Protein AF-A0A388KLX7-F1 (afdb_monomer)

Mean predicted aligned error: 13.33 Å

Nearest PDB structures (foldseek):
  7voc-assembly1_C  TM=4.307E-01  e=3.353E-01  Streptomyces griseochromogenes
  8twd-assembly1_C  TM=2.873E-01  e=3.797E+00  Escherichia coli
  1e4m-assembly1_M  TM=3.699E-01  e=9.789E+00  Sinapis alba

Foldseek 3Di:
DADDADDLVRVVVCLVVLLVAQADEYEPVSVVSCVVVVSPPDRNVNRYDYWYWAFPPCVVQLQWTKTKDALCPVPDDDDDGFLEEEEEFEPAPPPPPVVVLVVVLCVVCVVVVHNSRYMYIYIGGNPLSLQPVDGPPPDPPDDPDDDDDPDDDDDDDDDDDDDDDDDDDDDDDDDDDDDDDPPPPVVVLCCRLHCVHPVNVRLLRVLVNHNAYEQEYAACSLLVQLLNLQSGQAYEYELYQLQQVLDPDHDPDDPVSSVSSNVSSQVSLVPHNHQAEYEYEPAPSSVVRVVSHDPPSYHYHYDPDNDSSVLVVCVVVVNNSVVVSVVVVVRSCVSPVVD

Secondary structure (DSSP, 8-state):
--S----HHHHHHHGGGGGG-S-EEEEHHHHHHHHHTT---SSSTTTEEEEEEESSSGGGGTT-EEEEE-SGGGTS-TTPPPSEEEEEE-SBTTBS-HHHHHHHHHHHHHHTT----EEEEEEE-TT-HHHH---TT----------------PPPP---------------------------THHHHHHHHSTTSHHHHHHHHHHTT-SEEEEEEEHHHHHHHHHTGGG-SEEEEES----TTS-SS--S--HHHHHHHHHHHHHHHHH--SEEEEEE-S-HHHHHHHHTSPTTTEEEEE-S--SS-HHHHHHHTT-HHHHHHHHHHHHHHHHHTT-

Solvent-accessible surface area (backbone atoms only — not comparable to full-atom values): 19827 Å² total; per-residue (Å²): 97,80,66,66,83,59,55,64,74,58,44,68,74,46,56,85,50,33,78,79,39,82,48,42,34,40,37,54,69,38,51,52,54,42,56,75,66,65,72,80,68,93,66,46,66,83,18,52,40,77,34,43,67,51,61,92,71,61,32,74,59,53,32,26,44,37,39,38,48,68,49,48,84,83,81,51,77,94,79,77,75,38,56,31,36,39,38,40,30,49,54,49,89,84,39,72,54,57,69,69,48,51,52,52,25,37,55,52,36,42,76,72,72,39,78,56,53,46,22,36,37,39,47,48,43,87,61,46,17,84,78,61,64,57,47,80,87,72,75,74,91,72,85,93,83,82,80,88,78,93,73,82,84,75,88,78,84,85,87,80,91,85,85,83,90,80,92,83,82,86,86,86,80,88,82,85,87,87,80,92,72,88,73,67,67,71,66,62,56,51,45,56,73,34,78,76,13,70,66,45,48,38,51,51,64,68,46,69,83,38,82,31,28,36,24,33,18,33,33,59,8,7,30,47,27,35,39,52,22,65,73,25,52,28,29,45,23,28,34,38,61,48,51,52,84,78,40,94,78,62,78,100,72,53,70,72,54,38,50,49,53,27,52,50,30,50,49,25,41,59,70,26,86,24,55,34,41,36,40,26,24,63,29,65,68,40,42,56,32,58,67,72,55,50,76,84,55,46,44,77,46,77,39,102,39,80,42,82,59,40,65,57,54,32,45,78,69,65,50,39,49,59,58,54,36,54,54,52,51,52,51,52,51,63,62,57,74,78,115

Organism: Chara braunii (NCBI:txid69332)

Sequence (339 aa):
MEGNPLEPTSLSSVIPQLRFLRAVGIDSNQARGVSSCGLIRSSGEQALRIGHMAGTGEASLNGGYFKVTRHSEAGVTDGDLAQLLVVAFGSAPGVPNWGGLLKRVKNCLESKGFPAAFDTLYVVDPRRSWYSHSKRGTASLLCDDDDDHASAALPSPDGLFFNPSSSCSLVNQESQSKKGGAISTRGATAKQFGPESYYFKELSASVKGYRRVIMLGDSMGASAALMFSQLATAVMAFCPQVDLTSASIRPSRSDAWFQSFRDNLLSAASSSSASITVHCGDWSHDLNQAQMLPKPQVQVVTHPINDHRLAKALNEQGRLVPLVAELIEKEISEAYAFL

Structure (mmCIF, N/CA/C/O backbone):
data_AF-A0A388KLX7-F1
#
_entry.id   AF-A0A388KLX7-F1
#
loop_
_atom_site.group_PDB
_atom_site.id
_atom_site.type_symbol
_atom_site.label_atom_id
_atom_site.label_alt_id
_atom_site.label_comp_id
_atom_site.label_asym_id
_atom_site.label_entity_id
_atom_site.label_seq_id
_atom_site.pdbx_PDB_ins_code
_atom_site.Cartn_x
_atom_site.Cartn_y
_atom_site.Cartn_z
_atom_site.occupancy
_atom_site.B_iso_or_equiv
_atom_site.auth_seq_id
_atom_site.auth_comp_id
_atom_site.auth_asym_id
_atom_site.auth_atom_id
_atom_site.pdbx_PDB_model_num
ATOM 1 N N . MET A 1 1 ? -16.481 10.380 -8.154 1.00 38.78 1 MET A N 1
ATOM 2 C CA . MET A 1 1 ? -15.037 10.691 -8.121 1.00 38.78 1 MET A CA 1
ATOM 3 C C . MET A 1 1 ? -14.627 10.791 -6.673 1.00 38.78 1 MET A C 1
ATOM 5 O O . MET A 1 1 ? -15.194 11.599 -5.946 1.00 38.78 1 MET A O 1
ATOM 9 N N . GLU A 1 2 ? -13.728 9.920 -6.237 1.00 41.72 2 GLU A N 1
ATOM 10 C CA . GLU A 1 2 ? -13.213 9.957 -4.877 1.00 41.72 2 GLU A CA 1
ATOM 11 C C . GLU A 1 2 ? -11.813 10.566 -4.912 1.00 41.72 2 GLU A C 1
ATOM 13 O O . GLU A 1 2 ? -10.941 10.076 -5.623 1.00 41.72 2 GLU A O 1
ATOM 18 N N . GLY A 1 3 ? -11.628 11.663 -4.182 1.00 47.50 3 GLY A N 1
ATOM 19 C CA . GLY A 1 3 ? -10.311 12.132 -3.775 1.00 47.50 3 GLY A CA 1
ATOM 20 C C . GLY A 1 3 ? -9.737 13.329 -4.526 1.00 47.50 3 GLY A C 1
ATOM 21 O O . GLY A 1 3 ? -8.923 14.013 -3.932 1.00 47.50 3 GLY A O 1
ATOM 22 N N . ASN A 1 4 ? -10.114 13.645 -5.764 1.00 50.78 4 ASN A N 1
ATOM 23 C CA . ASN A 1 4 ? -9.392 14.705 -6.477 1.00 50.78 4 ASN A CA 1
ATOM 24 C C . ASN A 1 4 ? -9.548 16.059 -5.753 1.00 50.78 4 ASN A C 1
ATOM 26 O O . ASN A 1 4 ? -10.691 16.513 -5.642 1.00 50.78 4 ASN A O 1
ATOM 30 N N . PRO A 1 5 ? -8.466 16.697 -5.256 1.00 50.31 5 PRO A N 1
ATOM 31 C CA . PRO A 1 5 ? -8.595 17.990 -4.628 1.00 50.31 5 PRO A CA 1
ATOM 32 C C . PRO A 1 5 ? -8.940 18.994 -5.727 1.00 50.31 5 PRO A C 1
ATOM 34 O O . PRO A 1 5 ? -8.088 19.433 -6.499 1.00 50.31 5 PRO A O 1
ATOM 37 N N . LEU A 1 6 ? -10.226 19.299 -5.851 1.00 54.88 6 LEU A N 1
ATOM 38 C CA . LEU A 1 6 ? -10.705 20.362 -6.709 1.00 54.88 6 LEU A CA 1
ATOM 39 C C . LEU A 1 6 ? -10.296 21.690 -6.070 1.00 54.88 6 LEU A C 1
ATOM 41 O O . LEU A 1 6 ? -10.530 21.921 -4.883 1.00 54.88 6 LEU A O 1
ATOM 45 N N . GLU A 1 7 ? -9.696 22.592 -6.843 1.00 57.41 7 GLU A N 1
ATOM 46 C CA . GLU A 1 7 ? -9.528 23.968 -6.369 1.00 57.41 7 GLU A CA 1
ATOM 47 C C . GLU A 1 7 ? -10.902 24.482 -5.888 1.00 57.41 7 GLU A C 1
ATOM 49 O O . GLU A 1 7 ? -11.911 24.188 -6.543 1.00 57.41 7 GLU A O 1
ATOM 54 N N . PRO A 1 8 ? -10.999 25.226 -4.770 1.00 52.19 8 PRO A N 1
ATOM 55 C CA . PRO A 1 8 ? -12.284 25.702 -4.246 1.00 52.19 8 PRO A CA 1
ATOM 56 C C . PRO A 1 8 ? -13.148 26.407 -5.304 1.00 52.19 8 PRO A C 1
ATOM 58 O O . PRO A 1 8 ? -14.371 26.288 -5.311 1.00 52.19 8 PRO A O 1
ATOM 61 N N . THR A 1 9 ? -12.506 27.074 -6.265 1.00 54.94 9 THR A N 1
ATOM 62 C CA . THR A 1 9 ? -13.146 27.708 -7.423 1.00 54.94 9 THR A CA 1
ATOM 63 C C . THR A 1 9 ? -13.720 26.703 -8.427 1.00 54.94 9 THR A C 1
ATOM 65 O O . THR A 1 9 ? -14.786 26.949 -8.985 1.00 54.94 9 THR A O 1
ATOM 68 N N . SER A 1 10 ? -13.087 25.542 -8.616 1.00 59.84 10 SER A N 1
ATOM 69 C CA . SER A 1 10 ? -13.561 24.466 -9.502 1.00 59.84 10 SER A CA 1
ATOM 70 C C . SER A 1 10 ? -14.830 23.793 -8.971 1.00 59.84 10 SER A C 1
ATOM 72 O O . SER A 1 10 ? -15.678 23.369 -9.757 1.00 59.84 10 SER A O 1
ATOM 74 N N . LEU A 1 11 ? -15.016 23.754 -7.646 1.00 61.34 11 LEU A N 1
ATOM 75 C CA . LEU A 1 11 ? -16.212 23.183 -7.016 1.00 61.34 11 LEU A CA 1
ATOM 76 C C . LEU A 1 11 ? -17.493 23.951 -7.352 1.00 61.34 11 LEU A C 1
ATOM 78 O O . LEU A 1 11 ? -18.542 23.328 -7.501 1.00 61.34 11 LEU A O 1
ATOM 82 N N . SER A 1 12 ? -17.412 25.269 -7.564 1.00 60.22 12 SER A N 1
ATOM 83 C CA . SER A 1 12 ? -18.567 26.095 -7.953 1.00 60.22 12 SER A CA 1
ATOM 84 C C . SER A 1 12 ? -19.272 25.592 -9.223 1.00 60.22 12 SER A C 1
ATOM 86 O O . SER A 1 12 ? -20.497 25.642 -9.308 1.00 60.22 12 SER A O 1
ATOM 88 N N . SER A 1 13 ? -18.513 25.021 -10.166 1.00 61.28 13 SER A N 1
ATOM 89 C CA . SER A 1 13 ? -19.033 24.454 -11.419 1.00 61.28 13 SER A CA 1
ATOM 90 C C . SER A 1 13 ? -19.665 23.062 -11.260 1.00 61.28 13 SER A C 1
ATOM 92 O O . SER A 1 13 ? -20.544 22.685 -12.035 1.00 61.28 13 SER A O 1
ATOM 94 N N . VAL A 1 14 ? -19.255 22.310 -10.233 1.00 61.94 14 VAL A N 1
ATOM 95 C CA . VAL A 1 14 ? -19.718 20.938 -9.953 1.00 61.94 14 VAL A CA 1
ATOM 96 C C . VAL A 1 14 ? -20.950 20.941 -9.045 1.00 61.94 14 VAL A C 1
ATOM 98 O O . VAL A 1 14 ? -21.791 20.048 -9.135 1.00 61.94 14 VAL A O 1
ATOM 101 N N . ILE A 1 15 ? -21.107 21.966 -8.203 1.00 63.91 15 ILE A N 1
ATOM 102 C CA . ILE A 1 15 ? -22.205 22.091 -7.231 1.00 63.91 15 ILE A CA 1
ATOM 103 C C . ILE A 1 15 ? -23.606 21.962 -7.859 1.00 63.91 15 ILE A C 1
ATOM 105 O O . ILE A 1 15 ? -24.402 21.177 -7.338 1.00 63.91 15 ILE A O 1
ATOM 109 N N . PRO A 1 16 ? -23.919 22.598 -9.007 1.00 63.72 16 PRO A N 1
ATOM 110 C CA . PRO A 1 16 ? -25.208 22.406 -9.682 1.00 63.72 16 PRO A CA 1
ATOM 111 C C . PRO A 1 16 ? -25.470 20.961 -10.145 1.00 63.72 16 PRO A C 1
ATOM 113 O O . PRO A 1 16 ? -26.622 20.573 -10.356 1.00 63.72 16 PRO A O 1
ATOM 116 N N . GLN A 1 17 ? -24.412 20.160 -10.308 1.00 64.56 17 GLN A N 1
ATOM 117 C CA . GLN A 1 17 ? -24.473 18.767 -10.750 1.00 64.56 17 GLN A CA 1
ATOM 118 C C . GLN A 1 17 ? -24.527 17.767 -9.583 1.00 64.56 17 GLN A C 1
ATOM 120 O O . GLN A 1 17 ? -24.861 16.607 -9.811 1.00 64.56 17 GLN A O 1
ATOM 125 N N . LEU A 1 18 ? -24.271 18.194 -8.335 1.00 63.41 18 LEU A N 1
ATOM 126 C CA . LEU A 1 18 ? -24.235 17.310 -7.156 1.00 63.41 18 LEU A CA 1
ATOM 127 C C . LEU A 1 18 ? -25.527 16.511 -6.956 1.00 63.41 18 LEU A C 1
ATOM 129 O O . LEU A 1 18 ? -25.467 15.363 -6.532 1.00 63.41 18 LEU A O 1
ATOM 133 N N . ARG A 1 19 ? -26.681 17.073 -7.333 1.00 62.06 19 ARG A N 1
ATOM 134 C CA . ARG A 1 19 ? -27.989 16.393 -7.284 1.00 62.06 19 ARG A CA 1
ATOM 135 C C . ARG A 1 19 ? -28.096 15.154 -8.186 1.00 62.06 19 ARG A C 1
ATOM 137 O O . ARG A 1 19 ? -28.983 14.336 -7.983 1.00 62.06 19 ARG A O 1
ATOM 144 N N . PHE A 1 20 ? -27.217 15.023 -9.180 1.00 62.75 20 PHE A N 1
ATOM 145 C CA . PHE A 1 20 ? -27.158 13.877 -10.093 1.00 62.75 20 PHE A CA 1
ATOM 146 C C . PHE A 1 20 ? -26.018 12.912 -9.754 1.00 62.75 20 PHE A C 1
ATOM 148 O O . PHE A 1 20 ? -25.861 11.878 -10.403 1.00 62.75 20 PHE A O 1
ATOM 155 N N . LEU A 1 21 ? -25.200 13.242 -8.753 1.00 58.28 21 LEU A N 1
ATOM 156 C CA . LEU A 1 21 ? -24.048 12.448 -8.361 1.00 58.28 21 LEU A CA 1
ATOM 157 C C . LEU A 1 21 ? -24.390 11.625 -7.124 1.00 58.28 21 LEU A C 1
ATOM 159 O O . LEU A 1 21 ? -24.905 12.130 -6.134 1.00 58.28 21 LEU A O 1
ATOM 163 N N . ARG A 1 22 ? -24.051 10.334 -7.166 1.00 55.41 22 ARG A N 1
ATOM 164 C CA . ARG A 1 22 ? -24.241 9.435 -6.019 1.00 55.41 22 ARG A CA 1
ATOM 165 C C . ARG A 1 22 ? -23.295 9.770 -4.864 1.00 55.41 22 ARG A C 1
ATOM 167 O O . ARG A 1 22 ? -23.652 9.580 -3.708 1.00 55.41 22 ARG A O 1
ATOM 174 N N . ALA A 1 23 ? -22.079 10.212 -5.190 1.00 57.62 23 ALA A N 1
ATOM 175 C CA . ALA A 1 23 ? -21.102 10.693 -4.226 1.00 57.62 23 ALA A CA 1
ATOM 176 C C . ALA A 1 23 ? -20.026 11.577 -4.888 1.00 57.62 23 ALA A C 1
ATOM 178 O O . ALA A 1 23 ? -19.511 11.243 -5.962 1.00 57.62 23 ALA A O 1
ATOM 179 N N . VAL A 1 24 ? -19.634 12.652 -4.205 1.00 58.69 24 VAL A N 1
ATOM 180 C CA . VAL A 1 24 ? -18.483 13.510 -4.504 1.00 58.69 24 VAL A CA 1
ATOM 181 C C . VAL A 1 24 ? -17.643 13.647 -3.245 1.00 58.69 24 VAL A C 1
ATOM 183 O O . VAL A 1 24 ? -18.120 14.131 -2.220 1.00 58.69 24 VAL A O 1
ATOM 186 N N . GLY A 1 25 ? -16.393 13.194 -3.326 1.00 60.34 25 GLY A N 1
ATOM 187 C CA . GLY A 1 25 ? -15.417 13.403 -2.266 1.00 60.34 25 GLY A CA 1
ATOM 188 C C . GLY A 1 25 ? -14.805 14.795 -2.377 1.00 60.34 25 GLY A C 1
ATOM 189 O O . GLY A 1 25 ? -14.255 15.104 -3.429 1.00 60.34 25 GLY A O 1
ATOM 190 N N . ILE A 1 26 ? -14.876 15.592 -1.315 1.00 61.84 26 ILE A N 1
ATOM 191 C CA . ILE A 1 26 ? -14.119 16.844 -1.178 1.00 61.84 26 ILE A CA 1
ATOM 192 C C . ILE A 1 26 ? -13.269 16.780 0.087 1.00 61.84 26 ILE A C 1
ATOM 194 O O . ILE A 1 26 ? -13.585 16.021 0.998 1.00 61.84 26 ILE A O 1
ATOM 198 N N . ASP A 1 27 ? -12.197 17.550 0.166 1.00 66.44 27 ASP A N 1
ATOM 199 C CA . ASP A 1 27 ? -11.380 17.625 1.372 1.00 66.44 27 ASP A CA 1
ATOM 200 C C . ASP A 1 27 ? -11.904 18.637 2.409 1.00 66.44 27 ASP A C 1
ATOM 202 O O . ASP A 1 27 ? -12.775 19.463 2.130 1.00 66.44 27 ASP A O 1
ATOM 206 N N . SER A 1 28 ? -11.384 18.578 3.637 1.00 65.62 28 SER A N 1
ATOM 207 C CA . SER A 1 28 ? -11.783 19.473 4.732 1.00 65.62 28 SER A CA 1
ATOM 208 C C . SER A 1 28 ? -11.456 20.955 4.484 1.00 65.62 28 SER A C 1
ATOM 210 O O . SER A 1 28 ? -12.128 21.832 5.032 1.00 65.62 28 SER A O 1
ATOM 212 N N . ASN A 1 29 ? -10.465 21.278 3.647 1.00 65.62 29 ASN A N 1
ATOM 213 C CA . ASN A 1 29 ? -10.165 22.659 3.257 1.00 65.62 29 ASN A CA 1
ATOM 214 C C . ASN A 1 29 ? -11.184 23.161 2.225 1.00 65.62 29 ASN A C 1
ATOM 216 O O . ASN A 1 29 ? -11.709 24.266 2.360 1.00 65.62 29 ASN A O 1
ATOM 220 N N . GLN A 1 30 ? -11.537 22.322 1.252 1.00 67.69 30 GLN A N 1
ATOM 221 C CA . GLN A 1 30 ? -12.611 22.569 0.294 1.00 67.69 30 GLN A CA 1
ATOM 222 C C . GLN A 1 30 ? -13.958 22.711 0.988 1.00 67.69 30 GLN A C 1
ATOM 224 O O . GLN A 1 30 ? -14.680 23.659 0.709 1.00 67.69 30 GLN A O 1
ATOM 229 N N . ALA A 1 31 ? -14.285 21.829 1.932 1.00 65.44 31 ALA A N 1
ATOM 230 C CA . ALA A 1 31 ? -15.534 21.899 2.681 1.00 65.44 31 ALA A CA 1
ATOM 231 C C . ALA A 1 31 ? -15.666 23.232 3.430 1.00 65.44 31 ALA A C 1
ATOM 233 O O . ALA A 1 31 ? -16.735 23.845 3.399 1.00 65.44 31 ALA A O 1
ATOM 234 N N . ARG A 1 32 ? -14.568 23.731 4.019 1.00 65.25 32 ARG A N 1
ATOM 235 C CA . ARG A 1 32 ? -14.517 25.063 4.642 1.00 65.25 32 ARG A CA 1
ATOM 236 C C . ARG A 1 32 ? -14.746 26.182 3.625 1.00 65.25 32 ARG A C 1
ATOM 238 O O . ARG A 1 32 ? -15.543 27.076 3.895 1.00 65.25 32 ARG A O 1
ATOM 245 N N . GLY A 1 33 ? -14.111 26.105 2.455 1.00 64.50 33 GLY A N 1
ATOM 246 C CA . GLY A 1 33 ? -14.286 27.079 1.372 1.00 64.50 33 GLY A CA 1
ATOM 247 C C . GLY A 1 33 ? -15.685 27.078 0.741 1.00 64.50 33 GLY A C 1
ATOM 248 O O . GLY A 1 33 ? -16.210 28.128 0.400 1.00 64.50 33 GLY A O 1
ATOM 249 N N . VAL A 1 34 ? -16.331 25.917 0.609 1.00 63.16 34 VAL A N 1
ATOM 250 C CA . VAL A 1 34 ? -17.694 25.820 0.057 1.00 63.16 34 VAL A CA 1
ATOM 251 C C . VAL A 1 34 ? -18.738 26.263 1.091 1.00 63.16 34 VAL A C 1
ATOM 253 O O . VAL A 1 34 ? -19.717 26.922 0.734 1.00 63.16 34 VAL A O 1
ATOM 256 N N . SER A 1 35 ? -18.513 25.957 2.375 1.00 60.88 35 SER A N 1
ATOM 257 C CA . SER A 1 35 ? -19.374 26.401 3.483 1.00 60.88 35 SER A CA 1
ATOM 258 C C . SER A 1 35 ? -19.388 27.923 3.625 1.00 60.88 35 SER A C 1
ATOM 260 O O . SER A 1 35 ? -20.455 28.509 3.806 1.00 60.88 35 SER A O 1
ATOM 262 N N . SER A 1 36 ? -18.235 28.585 3.476 1.00 57.41 36 SER A N 1
ATOM 263 C CA . SER A 1 36 ? -18.149 30.050 3.531 1.00 57.41 36 SER A CA 1
ATOM 264 C C . SER A 1 36 ? -18.829 30.744 2.343 1.00 57.41 36 SER A C 1
ATOM 266 O O . SER A 1 36 ? -19.257 31.888 2.475 1.00 57.41 36 SER A O 1
ATOM 268 N N . CYS A 1 37 ? -19.006 30.052 1.213 1.00 54.28 37 CYS A N 1
ATOM 269 C CA . CYS A 1 37 ? -19.741 30.556 0.050 1.00 54.28 37 CYS A CA 1
ATOM 270 C C . CYS A 1 37 ? -21.265 30.328 0.115 1.00 54.28 37 CYS A C 1
ATOM 272 O O . CYS A 1 37 ? -21.969 30.708 -0.818 1.00 54.28 37 CYS A O 1
ATOM 274 N N . GLY A 1 38 ? -21.797 29.695 1.171 1.00 55.22 38 GLY A N 1
ATOM 275 C CA . GLY A 1 38 ? -23.240 29.449 1.325 1.00 55.22 38 GLY A CA 1
ATOM 276 C C . GLY A 1 38 ? -23.848 28.492 0.288 1.00 55.22 38 GLY A C 1
ATOM 277 O O . GLY A 1 38 ? -25.069 28.432 0.148 1.00 55.22 38 GLY A O 1
ATOM 278 N N . LEU A 1 39 ? -23.007 27.750 -0.444 1.00 55.00 39 LEU A N 1
ATOM 279 C CA . LEU A 1 39 ? -23.400 26.916 -1.586 1.00 55.00 39 LEU A CA 1
ATOM 280 C C . LEU A 1 39 ? -23.968 25.542 -1.188 1.00 55.00 39 LEU A C 1
ATOM 282 O O . LEU A 1 39 ? -24.603 24.881 -2.008 1.00 55.00 39 LEU A O 1
ATOM 286 N N . ILE A 1 40 ? -23.782 25.110 0.062 1.00 55.09 40 ILE A N 1
ATOM 287 C CA . ILE A 1 40 ? -24.375 23.875 0.593 1.00 55.09 40 ILE A CA 1
ATOM 288 C C . ILE A 1 40 ? -25.691 24.247 1.275 1.00 55.09 40 ILE A C 1
ATOM 290 O O . ILE A 1 40 ? -25.768 24.392 2.490 1.00 55.09 40 ILE A O 1
ATOM 294 N N . ARG A 1 41 ? -26.740 24.482 0.482 1.00 51.53 41 ARG A N 1
ATOM 295 C CA . ARG A 1 41 ? -28.108 24.583 1.003 1.00 51.53 41 ARG A CA 1
ATOM 296 C C . ARG A 1 41 ? -28.940 23.402 0.493 1.00 51.53 41 ARG A C 1
ATOM 298 O O . ARG A 1 41 ? -29.277 23.300 -0.683 1.00 51.53 41 ARG A O 1
ATOM 305 N N . SER A 1 42 ? -29.176 22.480 1.428 1.00 51.84 42 SER A N 1
ATOM 306 C CA . SER A 1 42 ? -30.327 21.572 1.573 1.00 51.84 42 SER A CA 1
ATOM 307 C C . SER A 1 42 ? -30.621 20.464 0.549 1.00 51.84 42 SER A C 1
ATOM 309 O O . SER A 1 42 ? -31.631 19.785 0.697 1.00 51.84 42 SER A O 1
ATOM 311 N N . SER A 1 43 ? -29.764 20.170 -0.435 1.00 45.69 43 SER A N 1
ATOM 312 C CA . SER A 1 43 ? -29.968 18.955 -1.270 1.00 45.69 43 SER A CA 1
ATOM 313 C C . SER A 1 43 ? -28.705 18.236 -1.762 1.00 45.69 43 SER A C 1
ATOM 315 O O . SER A 1 43 ? -28.787 17.081 -2.171 1.00 45.69 43 SER A O 1
ATOM 317 N N . GLY A 1 44 ? -27.523 18.856 -1.663 1.00 49.38 44 GLY A N 1
ATOM 318 C CA . GLY A 1 44 ? -26.239 18.244 -2.045 1.00 49.38 44 GLY A CA 1
ATOM 319 C C . GLY A 1 44 ? -25.516 17.467 -0.935 1.00 49.38 44 GLY A C 1
ATOM 320 O O . GLY A 1 44 ? -24.533 16.788 -1.219 1.00 49.38 44 GLY A O 1
ATOM 321 N N . GLU A 1 45 ? -25.984 17.542 0.316 1.00 53.00 45 GLU A N 1
ATOM 322 C CA . GLU A 1 45 ? -25.293 16.967 1.486 1.00 53.00 45 GLU A CA 1
ATOM 323 C C . GLU A 1 45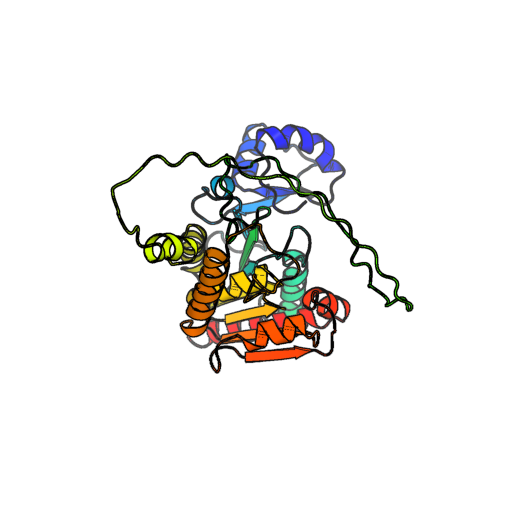 ? -25.204 15.436 1.448 1.00 53.00 45 GLU A C 1
ATOM 325 O O . GLU A 1 45 ? -24.196 14.876 1.861 1.00 53.00 45 GLU A O 1
ATOM 330 N N . GLN A 1 46 ? -26.203 14.744 0.886 1.00 52.97 46 GLN A N 1
ATOM 331 C CA . GLN A 1 46 ? -26.184 13.274 0.808 1.00 52.97 46 GLN A CA 1
ATOM 332 C C . GLN A 1 46 ? -25.117 12.736 -0.156 1.00 52.97 46 GLN A C 1
ATOM 334 O O . GLN A 1 46 ? -24.601 11.632 0.038 1.00 52.97 46 GLN A O 1
ATOM 339 N N . ALA A 1 47 ? -24.782 13.514 -1.188 1.00 54.38 47 ALA A N 1
ATOM 340 C CA . ALA A 1 47 ? -23.741 13.166 -2.144 1.00 54.38 47 ALA A CA 1
ATOM 341 C C . ALA A 1 47 ? -22.349 13.581 -1.646 1.00 54.38 47 ALA A C 1
ATOM 343 O O . ALA A 1 47 ? -21.350 13.028 -2.097 1.00 54.38 47 ALA A O 1
ATOM 344 N N . LEU A 1 48 ? -22.242 14.539 -0.727 1.00 59.09 48 LEU A N 1
ATOM 345 C CA . LEU A 1 48 ? -20.952 15.067 -0.308 1.00 59.09 48 LEU A CA 1
ATOM 346 C C . LEU A 1 48 ? -20.290 14.156 0.732 1.00 59.09 48 LEU A C 1
ATOM 348 O O . LEU A 1 48 ? -20.862 13.839 1.771 1.00 59.09 48 LEU A O 1
ATOM 352 N N . ARG A 1 49 ? -19.051 13.743 0.467 1.00 62.94 49 ARG A N 1
ATOM 353 C CA . ARG A 1 49 ? -18.212 13.015 1.425 1.00 62.94 49 ARG A CA 1
ATOM 354 C C . ARG A 1 49 ? -16.984 13.857 1.719 1.00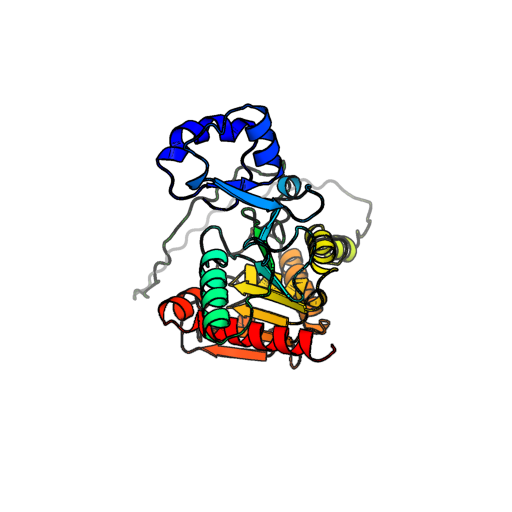 62.94 49 ARG A C 1
ATOM 356 O O . ARG A 1 49 ? -16.166 14.070 0.828 1.00 62.94 49 ARG A O 1
ATOM 363 N N . ILE A 1 50 ? -16.862 14.341 2.949 1.00 62.97 50 ILE A N 1
ATOM 364 C CA . ILE A 1 50 ? -15.698 15.124 3.362 1.00 62.97 50 ILE A CA 1
ATOM 365 C C . ILE A 1 50 ? -14.601 14.142 3.777 1.00 62.97 50 ILE A C 1
ATOM 367 O O . ILE A 1 50 ? -14.780 13.365 4.706 1.00 62.97 50 ILE A O 1
ATOM 371 N N . GLY A 1 51 ? -13.489 14.135 3.050 1.00 63.84 51 GLY A N 1
ATOM 372 C CA . GLY A 1 51 ? -12.274 13.430 3.438 1.00 63.84 51 GLY A CA 1
ATOM 373 C C . GLY A 1 51 ? -11.384 14.326 4.290 1.00 63.84 51 GLY A C 1
ATOM 374 O O . GLY A 1 51 ? -11.201 15.505 3.982 1.00 63.84 51 GLY A O 1
ATOM 375 N N . HIS A 1 52 ? -10.783 13.765 5.335 1.00 71.81 52 HIS A N 1
ATOM 376 C CA . HIS A 1 52 ? -9.746 14.464 6.085 1.00 71.81 52 HIS A CA 1
ATOM 377 C C . HIS A 1 52 ? -8.414 14.323 5.353 1.00 71.81 52 HIS A C 1
ATOM 379 O O . HIS A 1 52 ? -8.014 13.219 4.995 1.00 71.81 52 HIS A O 1
ATOM 385 N N . MET A 1 53 ? -7.720 15.432 5.121 1.00 70.94 53 MET A N 1
ATOM 386 C CA . MET A 1 53 ? -6.377 15.395 4.542 1.00 70.94 53 MET A CA 1
ATOM 387 C C . MET A 1 53 ? -5.369 15.210 5.663 1.00 70.94 53 MET A C 1
ATOM 389 O O . MET A 1 53 ? -5.422 15.929 6.661 1.00 70.94 53 MET A O 1
ATOM 393 N N . ALA A 1 54 ? -4.472 14.246 5.500 1.00 68.19 54 ALA A N 1
ATOM 394 C CA . ALA A 1 54 ? -3.308 14.105 6.358 1.00 68.19 54 ALA A CA 1
ATOM 395 C C . ALA A 1 54 ? -2.108 14.842 5.765 1.00 68.19 54 ALA A C 1
ATOM 397 O O . ALA A 1 54 ? -2.060 15.143 4.568 1.00 68.19 54 ALA A O 1
ATOM 398 N N . GLY A 1 55 ? -1.131 15.096 6.631 1.00 67.19 55 GLY A N 1
ATOM 399 C CA . GLY A 1 55 ? 0.126 15.710 6.247 1.00 67.19 55 GLY A CA 1
ATOM 400 C C . GLY A 1 55 ? 0.142 17.234 6.315 1.00 67.19 55 GLY A C 1
ATOM 401 O O . GLY A 1 55 ? -0.792 17.875 6.796 1.00 67.19 55 GLY A O 1
ATOM 402 N N . THR A 1 56 ? 1.235 17.821 5.831 1.00 65.31 56 THR A N 1
ATOM 403 C CA . THR A 1 56 ? 1.513 19.270 5.911 1.00 65.31 56 THR A CA 1
ATOM 404 C C . THR A 1 56 ? 0.677 20.130 4.957 1.00 65.31 56 THR A C 1
ATOM 406 O O . THR A 1 56 ? 0.686 21.354 5.054 1.00 65.31 56 THR A O 1
ATOM 409 N N . GLY A 1 57 ? -0.057 19.509 4.027 1.00 58.44 57 GLY A N 1
ATOM 410 C CA . GLY A 1 57 ? -0.839 20.205 3.001 1.00 58.44 57 GLY A CA 1
ATOM 411 C C . GLY A 1 57 ? -0.045 20.609 1.751 1.00 58.44 57 GLY A C 1
ATOM 412 O O . GLY A 1 57 ? -0.648 21.048 0.775 1.00 58.44 57 GLY A O 1
ATOM 413 N N . GLU A 1 58 ? 1.275 20.383 1.707 1.00 63.66 58 GLU A N 1
ATOM 414 C CA . GLU A 1 58 ? 2.117 20.653 0.522 1.00 63.66 58 GLU A CA 1
ATOM 415 C C . GLU A 1 58 ? 1.975 19.610 -0.600 1.00 63.66 58 GLU A C 1
ATOM 417 O O . GLU A 1 58 ? 2.668 19.652 -1.623 1.00 63.66 58 GLU A O 1
ATOM 422 N N . ALA A 1 59 ? 1.087 18.639 -0.419 1.00 60.59 59 ALA A N 1
ATOM 423 C CA . ALA A 1 59 ? 1.034 17.455 -1.255 1.00 60.59 59 ALA A CA 1
ATOM 424 C C . ALA A 1 59 ? 0.677 17.774 -2.713 1.00 60.59 59 ALA A C 1
ATOM 426 O O . ALA A 1 59 ? 1.323 17.277 -3.640 1.00 60.59 59 ALA A O 1
ATOM 427 N N . SER A 1 60 ? -0.254 18.706 -2.935 1.00 59.19 60 SER A N 1
ATOM 428 C CA . SER A 1 60 ? -0.670 19.128 -4.278 1.00 59.19 60 SER A CA 1
ATOM 429 C C . SER A 1 60 ? 0.471 19.752 -5.099 1.00 59.19 60 SER A C 1
ATOM 431 O O . SER A 1 60 ? 0.489 19.630 -6.329 1.00 59.19 60 SER A O 1
ATOM 433 N N . LEU A 1 61 ? 1.462 20.367 -4.439 1.00 64.31 61 LEU A N 1
ATOM 434 C CA . LEU A 1 61 ? 2.680 20.885 -5.075 1.00 64.31 61 LEU A CA 1
ATOM 435 C C . LEU A 1 61 ? 3.659 19.761 -5.440 1.00 64.31 61 LEU A C 1
ATOM 437 O O . LEU A 1 61 ? 4.377 19.859 -6.438 1.00 64.31 61 LEU A O 1
ATOM 441 N N . ASN A 1 62 ? 3.637 18.675 -4.668 1.00 68.25 62 ASN A N 1
ATOM 442 C CA . ASN A 1 62 ? 4.507 17.513 -4.812 1.00 68.25 62 ASN A CA 1
ATOM 443 C C . ASN A 1 62 ? 3.856 16.346 -5.576 1.00 68.25 62 ASN A C 1
ATOM 445 O O . ASN A 1 62 ? 4.453 15.279 -5.682 1.00 68.25 62 ASN A O 1
ATOM 449 N N . GLY A 1 63 ? 2.679 16.551 -6.178 1.00 65.31 63 GLY A N 1
ATOM 450 C CA . GLY A 1 63 ? 2.078 15.653 -7.173 1.00 65.31 63 GLY A CA 1
ATOM 451 C C . GLY A 1 63 ? 1.086 14.610 -6.649 1.00 65.31 63 GLY A C 1
ATOM 452 O O . GLY A 1 63 ? 0.443 13.967 -7.476 1.00 65.31 63 GLY A O 1
ATOM 453 N N . GLY A 1 64 ? 0.893 14.510 -5.331 1.00 74.00 64 GLY A N 1
ATOM 454 C CA . GLY A 1 64 ? -0.055 13.581 -4.703 1.00 74.00 64 GLY A CA 1
ATOM 455 C C . GLY A 1 64 ? -0.710 14.163 -3.453 1.00 74.00 64 GLY A C 1
ATOM 456 O O . GLY A 1 64 ? -0.596 15.350 -3.195 1.00 74.00 64 GLY A O 1
ATOM 457 N N . TYR A 1 65 ? -1.444 13.365 -2.688 1.00 76.00 65 TYR A N 1
ATOM 458 C CA . TYR A 1 65 ? -2.001 13.748 -1.393 1.00 76.00 65 TYR A CA 1
ATOM 459 C C . TYR A 1 65 ? -2.382 12.537 -0.548 1.00 76.00 65 TYR A C 1
ATOM 461 O O . TYR A 1 65 ? -2.491 11.414 -1.039 1.00 76.00 65 TYR A O 1
ATOM 469 N N . PHE A 1 66 ? -2.592 12.787 0.742 1.00 82.94 66 PHE A N 1
ATOM 470 C CA . PHE A 1 66 ? -2.918 11.773 1.731 1.00 82.94 66 PHE A CA 1
ATOM 471 C C . PHE A 1 66 ? -4.327 12.013 2.264 1.00 82.94 66 PHE A C 1
ATOM 473 O O . PHE A 1 66 ? -4.595 13.052 2.867 1.00 82.94 66 PHE A O 1
ATOM 480 N N . LYS A 1 67 ? -5.233 11.059 2.046 1.00 82.19 67 LYS A N 1
ATOM 481 C CA . LYS A 1 67 ? -6.614 11.120 2.541 1.00 82.19 67 LYS A CA 1
ATOM 482 C C . LYS A 1 67 ? -6.796 10.117 3.671 1.00 82.19 67 LYS A C 1
ATOM 484 O O . LYS A 1 67 ? -6.551 8.933 3.478 1.00 82.19 67 LYS A O 1
ATOM 489 N N . VAL A 1 68 ? -7.282 10.572 4.817 1.00 85.62 68 VAL A N 1
ATOM 490 C CA . VAL A 1 68 ? -7.629 9.731 5.962 1.00 85.62 68 VAL A CA 1
ATOM 491 C C . VAL A 1 68 ? -9.133 9.499 6.024 1.00 85.62 68 VAL A C 1
ATOM 493 O O . VAL A 1 68 ? -9.930 10.419 5.838 1.00 85.62 68 VAL A O 1
ATOM 496 N N . THR A 1 69 ? -9.502 8.260 6.330 1.00 85.56 69 THR A N 1
ATOM 497 C CA . THR A 1 69 ? -10.836 7.873 6.792 1.00 85.56 69 THR A CA 1
ATOM 498 C C . THR A 1 69 ? -10.702 7.273 8.182 1.00 85.56 69 THR A C 1
ATOM 500 O O . THR A 1 69 ? -9.972 6.293 8.360 1.00 85.56 69 THR A O 1
ATOM 503 N N . ARG A 1 70 ? -11.389 7.867 9.161 1.00 84.56 70 ARG A N 1
ATOM 504 C CA . ARG A 1 70 ? -11.334 7.424 10.558 1.00 84.56 70 ARG A CA 1
ATOM 505 C C . ARG A 1 70 ? -12.337 6.305 10.820 1.00 84.56 70 ARG A C 1
ATOM 507 O O . ARG A 1 70 ? -13.367 6.209 10.157 1.00 84.56 70 ARG A O 1
ATOM 514 N N . HIS A 1 71 ? -12.044 5.449 11.791 1.00 77.62 71 HIS A N 1
ATOM 515 C CA . HIS A 1 71 ? -12.982 4.432 12.265 1.00 77.62 71 HIS A CA 1
ATOM 516 C C . HIS A 1 71 ? -14.154 5.041 13.060 1.00 77.62 71 HIS A C 1
ATOM 518 O O . HIS A 1 71 ? -15.265 4.525 12.989 1.00 77.62 71 HIS A O 1
ATOM 524 N N . SER A 1 72 ? -13.933 6.155 13.766 1.00 65.31 72 SER A N 1
ATOM 525 C CA . SER A 1 72 ? -14.889 6.789 14.689 1.00 65.31 72 SER A CA 1
ATOM 526 C C . SER A 1 72 ? -15.965 7.667 14.033 1.00 65.31 72 SER A C 1
ATOM 528 O O . SER A 1 72 ? -16.848 8.167 14.731 1.00 65.31 72 SER A O 1
ATOM 530 N N . GLU A 1 73 ? -15.989 7.788 12.699 1.00 56.16 73 GLU A N 1
ATOM 531 C CA . GLU A 1 73 ? -17.035 8.516 11.948 1.00 56.16 73 GLU A CA 1
ATOM 532 C C . GLU A 1 73 ? -18.459 7.926 12.138 1.00 56.16 73 GLU A C 1
ATOM 534 O O . GLU A 1 73 ? -19.437 8.496 11.657 1.00 56.16 73 GLU A O 1
ATOM 539 N N . ALA A 1 74 ? -18.594 6.817 12.880 1.00 44.16 74 ALA A N 1
ATOM 540 C CA . ALA A 1 74 ? -19.850 6.220 13.338 1.00 44.16 74 ALA A CA 1
ATOM 541 C C . ALA A 1 74 ? -20.231 6.562 14.803 1.00 44.16 74 ALA A C 1
ATOM 543 O O . ALA A 1 74 ? -20.946 5.791 15.439 1.00 44.16 74 ALA A O 1
ATOM 544 N N . GLY A 1 75 ? -19.803 7.713 15.342 1.00 41.38 75 GLY A N 1
ATOM 545 C CA . GLY A 1 75 ? -20.396 8.287 16.564 1.00 41.38 75 GLY A CA 1
ATOM 546 C C . GLY A 1 75 ? -19.575 8.194 17.855 1.00 41.38 75 GLY A C 1
ATOM 547 O O . GLY A 1 75 ? -20.164 8.185 18.933 1.00 41.38 75 GLY A O 1
ATOM 548 N N . VAL A 1 76 ? -18.241 8.170 17.777 1.00 42.81 76 VAL A N 1
ATOM 549 C CA . VAL A 1 76 ? -17.363 8.333 18.953 1.00 42.81 76 VAL A CA 1
ATOM 550 C C . VAL A 1 76 ? -16.700 9.710 18.902 1.00 42.81 76 VAL A C 1
ATOM 552 O O . VAL A 1 76 ? -16.394 10.214 17.824 1.00 42.81 76 VAL A O 1
ATOM 555 N N . THR A 1 77 ? -16.539 10.330 20.072 1.00 42.09 77 THR A N 1
ATOM 556 C CA . THR A 1 77 ? -15.952 11.658 20.289 1.00 42.09 77 THR A CA 1
ATOM 557 C C . THR A 1 77 ? -14.713 11.909 19.431 1.00 42.09 77 THR A C 1
ATOM 559 O O . THR A 1 77 ? -13.780 11.108 19.406 1.00 42.09 77 THR A O 1
ATOM 562 N N . ASP A 1 78 ? -14.738 13.047 18.743 1.00 43.44 78 ASP A N 1
ATOM 563 C CA . ASP A 1 78 ? -13.677 13.611 17.911 1.00 43.44 78 ASP A CA 1
ATOM 564 C C . ASP A 1 78 ? -12.344 13.627 18.695 1.00 43.44 78 ASP A C 1
ATOM 566 O O . ASP A 1 78 ? -12.168 14.449 19.594 1.00 43.44 78 ASP A O 1
ATOM 570 N N . GLY A 1 79 ? -11.432 12.675 18.444 1.00 54.81 79 GLY A N 1
ATOM 571 C CA . GLY A 1 79 ? -10.122 12.677 19.113 1.00 54.81 79 GLY A CA 1
ATOM 572 C C . GLY A 1 79 ? -9.296 11.391 19.074 1.00 54.81 79 GLY A C 1
ATOM 573 O O . GLY A 1 79 ? -8.087 11.471 18.847 1.00 54.81 79 GLY A O 1
ATOM 574 N N . ASP A 1 80 ? -9.902 10.216 19.253 1.00 69.69 80 ASP A N 1
ATOM 575 C CA . ASP A 1 80 ? -9.109 9.001 19.483 1.00 69.69 80 ASP A CA 1
ATOM 576 C C . ASP A 1 80 ? -8.712 8.302 18.174 1.00 69.69 80 ASP A C 1
ATOM 578 O O . ASP A 1 80 ? -9.550 7.897 17.363 1.00 69.69 80 ASP A O 1
ATOM 582 N N . LEU A 1 81 ? -7.398 8.169 17.960 1.00 80.69 81 LEU A N 1
ATOM 583 C CA . LEU A 1 81 ? -6.834 7.385 16.862 1.00 80.69 81 LEU A CA 1
ATOM 584 C C . LEU A 1 81 ? -7.195 5.906 17.048 1.00 80.69 81 LEU A C 1
ATOM 586 O O . LEU A 1 81 ? -7.163 5.383 18.165 1.00 80.69 81 LEU A O 1
ATOM 590 N N . ALA A 1 82 ? -7.448 5.203 15.944 1.00 87.44 82 ALA A N 1
ATOM 591 C CA . ALA A 1 82 ? -7.407 3.746 15.971 1.00 87.44 82 ALA A CA 1
ATOM 592 C C . ALA A 1 82 ? -6.035 3.245 16.458 1.00 87.44 82 ALA A C 1
ATOM 594 O O . ALA A 1 82 ? -5.010 3.890 16.245 1.00 87.44 82 ALA A O 1
ATOM 595 N N . GLN A 1 83 ? -5.983 2.040 17.032 1.00 90.00 83 GLN A N 1
ATOM 596 C CA . GLN A 1 83 ? -4.699 1.390 17.333 1.00 90.00 83 GLN A CA 1
ATOM 597 C C . GLN A 1 83 ? -3.951 0.963 16.057 1.00 90.00 83 GLN A C 1
ATOM 599 O O . GLN A 1 83 ? -2.721 0.875 16.056 1.00 90.00 83 GLN A O 1
ATOM 604 N N . LEU A 1 84 ? -4.694 0.718 14.972 1.00 94.12 84 LEU A N 1
ATOM 605 C CA . LEU A 1 84 ? -4.187 0.265 13.680 1.00 94.12 84 LEU A CA 1
ATOM 606 C C . LEU A 1 84 ? -4.480 1.288 12.572 1.00 94.12 84 LEU A C 1
ATOM 608 O O . LEU A 1 84 ? -5.620 1.727 12.402 1.00 94.12 84 LEU A O 1
ATOM 612 N N . LEU A 1 85 ? -3.459 1.589 11.767 1.00 95.69 85 LEU A N 1
ATOM 613 C CA . LEU A 1 85 ? -3.589 2.291 10.490 1.00 95.69 85 LEU A CA 1
ATOM 614 C C . LEU A 1 85 ? -3.336 1.343 9.319 1.00 95.69 85 LEU A C 1
ATOM 616 O O . LEU A 1 85 ? -2.322 0.649 9.286 1.00 95.69 85 LEU A O 1
ATOM 620 N N . VAL A 1 86 ? -4.201 1.387 8.308 1.00 97.06 86 VAL A N 1
ATOM 621 C CA . VAL A 1 86 ? -3.927 0.795 6.993 1.00 97.06 86 VAL A CA 1
ATOM 622 C C . VAL A 1 86 ? -3.540 1.902 6.018 1.00 97.06 86 VAL A C 1
ATOM 624 O O . VAL A 1 86 ? -4.359 2.757 5.686 1.00 97.06 86 VAL A O 1
ATOM 627 N N . VAL A 1 87 ? -2.300 1.887 5.540 1.00 96.31 87 VAL A N 1
ATOM 628 C CA . VAL A 1 87 ? -1.808 2.767 4.477 1.00 96.31 87 VAL A CA 1
ATOM 629 C C . VAL A 1 87 ? -1.983 2.063 3.136 1.00 96.31 87 VAL A C 1
ATOM 631 O O . VAL A 1 87 ? -1.341 1.047 2.874 1.00 96.31 87 VAL A O 1
ATOM 634 N N . ALA A 1 88 ? -2.860 2.596 2.291 1.00 94.81 88 ALA A N 1
ATOM 635 C CA . ALA A 1 88 ? -3.226 2.008 1.011 1.00 94.81 88 ALA A CA 1
ATOM 636 C C . ALA A 1 88 ? -2.613 2.794 -0.156 1.00 94.81 88 ALA A C 1
ATOM 638 O O . ALA A 1 88 ? -2.961 3.955 -0.391 1.00 94.81 88 ALA A O 1
ATOM 639 N N . PHE A 1 89 ? -1.732 2.135 -0.907 1.00 91.62 89 PHE A N 1
ATOM 640 C CA . PHE A 1 89 ? -1.070 2.661 -2.097 1.00 91.62 89 PHE A CA 1
ATOM 641 C C . PHE A 1 89 ? -1.748 2.113 -3.355 1.00 91.62 89 PHE A C 1
ATOM 643 O O . PHE A 1 89 ? -1.716 0.909 -3.607 1.00 91.62 89 PHE A O 1
ATOM 650 N N . GLY A 1 90 ? -2.366 2.980 -4.156 1.00 81.00 90 GLY A N 1
ATOM 651 C CA . GLY A 1 90 ? -2.915 2.588 -5.460 1.00 81.00 90 GLY A CA 1
ATOM 652 C C . GLY A 1 90 ? -1.842 2.519 -6.551 1.00 81.00 90 GLY A C 1
ATOM 653 O O . GLY A 1 90 ? -0.887 3.298 -6.532 1.00 81.00 90 GLY A O 1
ATOM 654 N N . SER A 1 91 ? -2.013 1.625 -7.526 1.00 74.94 91 SER A N 1
ATOM 655 C CA . SER A 1 91 ? -1.147 1.549 -8.713 1.00 74.94 91 SER A CA 1
ATOM 656 C C . SER A 1 91 ? -1.497 2.580 -9.790 1.00 74.94 91 SER A C 1
ATOM 658 O O . SER A 1 91 ? -0.607 3.113 -10.458 1.00 74.94 91 SER A O 1
ATOM 660 N N . ALA A 1 92 ? -2.785 2.886 -9.946 1.00 65.25 92 ALA A N 1
ATOM 661 C CA . ALA A 1 92 ? -3.315 3.878 -10.874 1.00 65.25 92 ALA A CA 1
ATOM 662 C C . ALA A 1 92 ? -4.674 4.416 -10.382 1.00 65.25 92 ALA A C 1
ATOM 664 O O . ALA A 1 92 ? -5.329 3.780 -9.547 1.00 65.25 92 ALA A O 1
ATOM 665 N N . PRO A 1 93 ? -5.154 5.561 -10.904 1.00 53.50 93 PRO A N 1
ATOM 666 C CA . PRO A 1 93 ? -6.543 5.955 -10.709 1.00 53.50 93 PRO A CA 1
ATOM 667 C C . PRO A 1 93 ? -7.494 4.817 -11.118 1.00 53.50 93 PRO A C 1
ATOM 669 O O . PRO A 1 93 ? -7.485 4.367 -12.258 1.00 53.50 93 PRO A O 1
ATOM 672 N N . GLY A 1 94 ? -8.323 4.347 -10.182 1.00 48.25 94 GLY A N 1
ATOM 673 C CA . GLY A 1 94 ? -9.393 3.383 -10.459 1.00 48.25 94 GLY A CA 1
ATOM 674 C C . GLY A 1 94 ? -9.081 1.900 -10.222 1.00 48.25 94 GLY A C 1
ATOM 675 O O . GLY A 1 94 ? -10.030 1.114 -10.236 1.00 48.25 94 GLY A O 1
ATOM 676 N N . VAL A 1 95 ? -7.834 1.487 -9.946 1.00 51.88 95 VAL A N 1
ATOM 677 C CA . VAL A 1 95 ? -7.502 0.060 -9.739 1.00 51.88 95 VAL A CA 1
ATOM 678 C C . VAL A 1 95 ? -6.393 -0.134 -8.700 1.00 51.88 95 VAL A C 1
ATOM 680 O O . VAL A 1 95 ? -5.406 0.598 -8.734 1.00 51.88 95 VAL A O 1
ATOM 683 N N . PRO A 1 96 ? -6.526 -1.157 -7.833 1.00 53.62 96 PRO A N 1
ATOM 684 C CA . PRO A 1 96 ? -7.740 -1.603 -7.176 1.00 53.62 96 PRO A CA 1
ATOM 685 C C . PRO A 1 96 ? -8.273 -0.464 -6.306 1.00 53.62 96 PRO A C 1
ATOM 687 O O . PRO A 1 96 ? -7.540 0.292 -5.671 1.00 53.62 96 PRO A O 1
ATOM 690 N N . ASN A 1 97 ? -9.596 -0.351 -6.258 1.00 71.19 97 ASN A N 1
ATOM 691 C CA . ASN A 1 97 ? -10.248 0.591 -5.366 1.00 71.19 97 ASN A CA 1
ATOM 692 C C . ASN A 1 97 ? -10.142 0.076 -3.920 1.00 71.19 97 ASN A C 1
ATOM 694 O O . ASN A 1 97 ? -11.050 -0.597 -3.418 1.00 71.19 97 ASN A O 1
ATOM 698 N N . TRP A 1 98 ? -9.016 0.380 -3.264 1.00 87.31 98 TRP A N 1
ATOM 699 C CA . TRP A 1 98 ? -8.768 0.028 -1.867 1.00 87.31 98 TRP A CA 1
ATOM 700 C C . TRP A 1 98 ? -9.897 0.508 -0.954 1.00 87.31 98 TRP A C 1
ATOM 702 O O . TRP A 1 98 ? -10.233 -0.197 -0.013 1.00 87.31 98 TRP A O 1
ATOM 712 N N . GLY A 1 99 ? -10.559 1.629 -1.262 1.00 84.62 99 GLY A N 1
ATOM 713 C CA . GLY A 1 99 ? -11.693 2.117 -0.475 1.00 84.62 99 GLY A CA 1
ATOM 714 C C . GLY A 1 99 ? -12.877 1.149 -0.464 1.00 84.62 99 GLY A C 1
ATOM 715 O O . GLY A 1 99 ? -13.383 0.774 0.596 1.00 84.62 99 GLY A O 1
ATOM 716 N N . GLY A 1 100 ? -13.280 0.662 -1.640 1.00 86.31 100 GLY A N 1
ATOM 717 C CA . GLY A 1 100 ? -14.343 -0.340 -1.757 1.00 86.31 100 GLY A CA 1
ATOM 718 C C . GLY A 1 100 ? -13.971 -1.700 -1.152 1.00 86.31 100 GLY A C 1
ATOM 719 O O . GLY A 1 100 ? -14.828 -2.396 -0.601 1.00 86.31 100 GLY A O 1
ATOM 720 N N . LEU A 1 101 ? -12.698 -2.098 -1.241 1.00 91.31 101 LEU A N 1
ATOM 721 C CA . LEU A 1 101 ? -12.202 -3.322 -0.610 1.00 91.31 101 LEU A CA 1
ATOM 722 C C . LEU A 1 101 ? -12.189 -3.205 0.916 1.00 91.31 101 LEU A C 1
ATOM 724 O O . LEU A 1 101 ? -12.792 -4.037 1.585 1.00 91.31 101 LEU A O 1
ATOM 728 N N . LEU A 1 102 ? -11.548 -2.172 1.461 1.00 92.38 102 LEU A N 1
ATOM 729 C CA . LEU A 1 102 ? -11.373 -1.990 2.900 1.00 92.38 102 LEU A CA 1
ATOM 730 C C . LEU A 1 102 ? -12.709 -1.784 3.611 1.00 92.38 102 LEU A C 1
ATOM 732 O O . LEU A 1 102 ? -12.878 -2.276 4.720 1.00 92.38 102 LEU A O 1
ATOM 736 N N . LYS A 1 103 ? -13.710 -1.184 2.951 1.00 90.19 103 LYS A N 1
ATOM 737 C CA . LYS A 1 103 ? -15.090 -1.182 3.457 1.00 90.19 103 LYS A CA 1
ATOM 738 C C . LYS A 1 103 ? -15.659 -2.598 3.613 1.00 90.19 103 LYS A C 1
ATOM 740 O O . LYS A 1 103 ? -16.254 -2.908 4.638 1.00 90.19 103 LYS A O 1
ATOM 745 N N . ARG A 1 104 ? -15.477 -3.473 2.618 1.00 92.44 104 ARG A N 1
ATOM 746 C CA . ARG A 1 104 ? -15.916 -4.879 2.716 1.00 92.44 104 ARG A CA 1
ATOM 747 C C . ARG A 1 104 ? -15.127 -5.649 3.773 1.00 92.44 104 ARG A C 1
ATOM 749 O O . ARG A 1 104 ? -15.707 -6.497 4.439 1.00 92.44 104 ARG A O 1
ATOM 756 N N . VAL A 1 105 ? -13.844 -5.334 3.955 1.00 94.19 105 VAL A N 1
ATOM 757 C CA . VAL A 1 105 ? -13.022 -5.907 5.030 1.00 94.19 105 VAL A CA 1
ATOM 758 C C . VAL A 1 105 ? -13.529 -5.473 6.406 1.00 94.19 105 VAL A C 1
ATOM 760 O O . VAL A 1 105 ? -13.686 -6.331 7.266 1.00 94.19 105 VAL A O 1
ATOM 763 N N . LYS A 1 106 ? -13.878 -4.192 6.605 1.00 91.31 106 LYS A N 1
ATOM 764 C CA . LYS A 1 106 ? -14.518 -3.716 7.847 1.00 91.31 106 LYS A CA 1
ATOM 765 C C . LYS A 1 106 ? -15.792 -4.500 8.158 1.00 91.31 106 LYS A C 1
ATOM 767 O O . LYS A 1 106 ? -15.877 -5.101 9.220 1.00 91.31 106 LYS A O 1
ATOM 772 N N . ASN A 1 107 ? -16.707 -4.603 7.192 1.00 91.00 107 ASN A N 1
ATOM 773 C CA . ASN A 1 107 ? -17.941 -5.379 7.358 1.00 91.00 107 ASN A CA 1
ATOM 774 C C . ASN A 1 107 ? -17.665 -6.863 7.679 1.00 91.00 107 ASN A C 1
ATOM 776 O O . ASN A 1 107 ? -18.375 -7.473 8.473 1.00 91.00 107 ASN A O 1
ATOM 780 N N . CYS A 1 108 ? -16.640 -7.455 7.054 1.00 92.44 108 CYS A N 1
ATOM 781 C CA . CYS A 1 108 ? -16.217 -8.830 7.324 1.00 92.44 108 CYS A CA 1
ATOM 782 C C . CYS A 1 108 ? -15.747 -8.988 8.780 1.00 92.44 108 CYS A C 1
ATOM 784 O O . CYS A 1 108 ? -16.198 -9.898 9.472 1.00 92.44 108 CYS A O 1
ATOM 786 N N . LEU A 1 109 ? -14.902 -8.079 9.270 1.00 91.12 109 LEU A N 1
ATOM 787 C CA . LEU A 1 109 ? -14.405 -8.090 10.649 1.00 91.12 109 LEU A CA 1
ATOM 788 C C . LEU A 1 109 ? -15.532 -7.876 11.670 1.00 91.12 109 LEU A C 1
ATOM 790 O O . LEU A 1 109 ? -15.631 -8.642 12.625 1.00 91.12 109 LEU A O 1
ATOM 794 N N . GLU A 1 110 ? -16.438 -6.926 11.422 1.00 89.25 110 GLU A N 1
ATOM 795 C CA . GLU A 1 110 ? -17.621 -6.695 12.267 1.00 89.25 110 GLU A CA 1
ATOM 796 C C . GLU A 1 110 ? -18.501 -7.943 12.359 1.00 89.25 110 GLU A C 1
ATOM 798 O O . GLU A 1 110 ? -18.929 -8.323 13.447 1.00 89.25 110 GLU A O 1
ATOM 803 N N . SER A 1 111 ? -18.717 -8.640 11.236 1.00 89.19 111 SER A N 1
ATOM 804 C CA . SER A 1 111 ? -19.495 -9.885 11.220 1.00 89.19 111 SER A CA 1
ATOM 805 C C . SER A 1 111 ? -18.845 -11.026 12.013 1.00 89.19 111 SER A C 1
ATOM 807 O O . SER A 1 111 ? -19.542 -11.932 12.465 1.00 89.19 111 SER A O 1
ATOM 809 N N . LYS A 1 112 ? -17.523 -10.966 12.222 1.00 87.38 112 LYS A N 1
ATOM 810 C CA . LYS A 1 112 ? -16.757 -11.888 13.073 1.00 87.38 112 LYS A CA 1
ATOM 811 C C . LYS A 1 112 ? -16.694 -11.443 14.543 1.00 87.38 112 LYS A C 1
ATOM 813 O O . LYS A 1 112 ? -16.070 -12.124 15.349 1.00 87.38 112 LYS A O 1
ATOM 818 N N . GLY A 1 113 ? -17.302 -10.309 14.901 1.00 84.00 113 GLY A N 1
ATOM 819 C CA . GLY A 1 113 ? -17.248 -9.749 16.254 1.00 84.00 113 GLY A CA 1
ATOM 820 C C . GLY A 1 113 ? -15.974 -8.959 16.566 1.00 84.00 113 GLY A C 1
ATOM 821 O O . GLY A 1 113 ? -15.776 -8.572 17.716 1.00 84.00 113 GLY A O 1
ATOM 822 N N . PHE A 1 114 ? -15.125 -8.678 15.572 1.00 79.94 114 PHE A N 1
ATOM 823 C CA . PHE A 1 114 ? -14.026 -7.731 15.739 1.00 79.94 114 PHE A CA 1
ATOM 824 C C . PHE A 1 114 ? -14.577 -6.312 15.573 1.00 79.94 114 PHE A C 1
ATOM 826 O O . PHE A 1 114 ? -15.146 -6.012 14.519 1.00 79.94 114 PHE A O 1
ATOM 833 N N . PRO A 1 115 ? -14.412 -5.407 16.555 1.00 70.38 115 PRO A N 1
ATOM 834 C CA . PRO A 1 115 ? -14.729 -4.007 16.323 1.00 70.38 115 PRO A CA 1
ATOM 835 C C . PRO A 1 115 ? -13.853 -3.526 15.160 1.00 70.38 115 PRO A C 1
ATOM 837 O O . PRO A 1 115 ? -12.631 -3.687 15.204 1.00 70.38 115 PRO A O 1
ATOM 840 N N . ALA A 1 116 ? -14.451 -2.988 14.091 1.00 63.94 116 ALA A N 1
ATOM 841 C CA . ALA A 1 116 ? -13.704 -2.451 12.953 1.00 63.94 116 ALA A CA 1
ATOM 842 C C . ALA A 1 116 ? -12.948 -1.178 13.368 1.00 63.94 116 ALA A C 1
ATOM 844 O O . ALA A 1 116 ? -13.358 -0.054 13.094 1.00 63.94 116 ALA A O 1
ATOM 845 N N . ALA A 1 117 ? -11.824 -1.372 14.049 1.00 76.75 117 ALA A N 1
ATOM 846 C CA . ALA A 1 117 ? -11.099 -0.354 14.796 1.00 76.75 117 ALA A CA 1
ATOM 847 C C . ALA A 1 117 ? -9.827 0.095 14.069 1.00 76.75 117 ALA A C 1
ATOM 849 O O . ALA A 1 117 ? -8.781 0.253 14.696 1.00 76.75 117 ALA A O 1
ATOM 850 N N . PHE A 1 118 ? -9.887 0.249 12.742 1.00 91.56 118 PHE A N 1
ATOM 851 C CA . PHE A 1 118 ? -8.747 0.744 11.971 1.00 91.56 118 PHE A CA 1
ATOM 852 C C . PHE A 1 118 ? -9.081 1.982 11.145 1.00 91.56 118 PHE A C 1
ATOM 854 O O . PHE A 1 118 ? -10.122 2.078 10.474 1.00 91.56 118 PHE A O 1
ATOM 861 N N . ASP A 1 119 ? -8.135 2.912 11.168 1.00 92.00 119 ASP A N 1
ATOM 862 C CA . ASP A 1 119 ? -8.121 4.074 10.297 1.00 92.00 119 ASP A CA 1
ATOM 863 C C . ASP A 1 119 ? -7.479 3.687 8.961 1.00 92.00 119 ASP A C 1
ATOM 865 O O . ASP A 1 119 ? -6.727 2.714 8.851 1.00 92.00 119 ASP A O 1
ATOM 869 N N . THR A 1 120 ? -7.788 4.428 7.903 1.00 92.50 120 THR A N 1
ATOM 870 C CA . THR A 1 120 ? -7.203 4.197 6.578 1.00 92.50 120 THR A CA 1
ATOM 871 C C . THR A 1 120 ? -6.593 5.476 6.040 1.00 92.50 120 THR A C 1
ATOM 873 O O . THR A 1 120 ? -7.275 6.494 5.985 1.00 92.50 120 THR A O 1
ATOM 876 N N . LEU A 1 121 ? -5.333 5.407 5.613 1.00 91.94 121 LEU A N 1
ATOM 877 C CA . LEU A 1 121 ? -4.617 6.459 4.901 1.00 91.94 121 LEU A CA 1
ATOM 878 C C . LEU A 1 121 ? -4.479 6.055 3.432 1.00 91.94 121 LEU A C 1
ATOM 880 O O . LEU A 1 121 ? -3.693 5.176 3.094 1.00 91.94 121 LEU A O 1
ATOM 884 N N . TYR A 1 122 ? -5.224 6.702 2.547 1.00 89.12 122 TYR A N 1
ATOM 885 C CA . TYR A 1 122 ? -5.067 6.544 1.106 1.00 89.12 122 TYR A CA 1
ATOM 886 C C . TYR A 1 122 ? -3.962 7.470 0.609 1.00 89.12 122 TYR A C 1
ATOM 888 O O . TYR A 1 122 ? -4.059 8.692 0.758 1.00 89.12 122 TYR A O 1
ATOM 896 N N . VAL A 1 123 ? -2.937 6.889 -0.010 1.00 88.06 123 VAL A N 1
ATOM 897 C CA . VAL A 1 123 ? -1.894 7.632 -0.719 1.00 88.06 123 VAL A CA 1
ATOM 898 C C . VAL A 1 123 ? -2.347 7.788 -2.161 1.00 88.06 123 VAL A C 1
ATOM 900 O O . VAL A 1 123 ? -2.363 6.821 -2.924 1.00 88.06 123 VAL 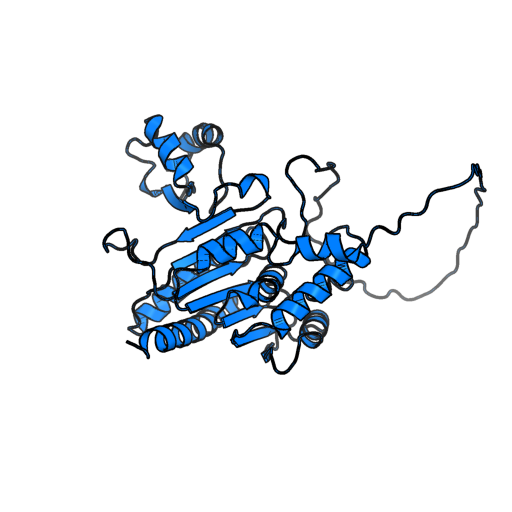A O 1
ATOM 903 N N . VAL A 1 124 ? -2.762 8.998 -2.526 1.00 79.19 124 VAL A N 1
ATOM 904 C CA . VAL A 1 124 ? -3.300 9.277 -3.854 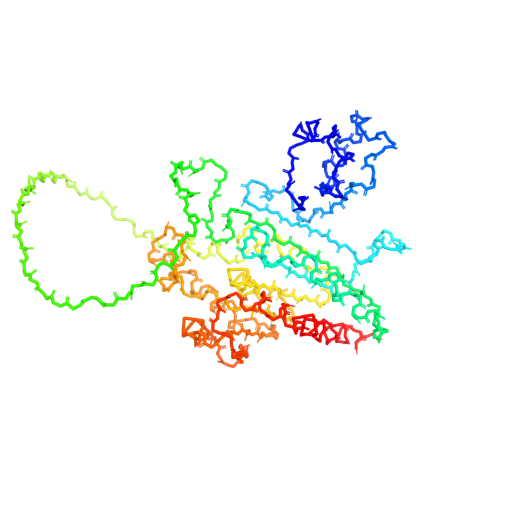1.00 79.19 124 VAL A CA 1
ATOM 905 C C . VAL A 1 124 ? -2.331 10.140 -4.636 1.00 79.19 124 VAL A C 1
ATOM 907 O O . VAL A 1 124 ? -2.198 11.336 -4.404 1.00 79.19 124 VAL A O 1
ATOM 910 N N . ASP A 1 125 ? -1.671 9.519 -5.600 1.00 77.31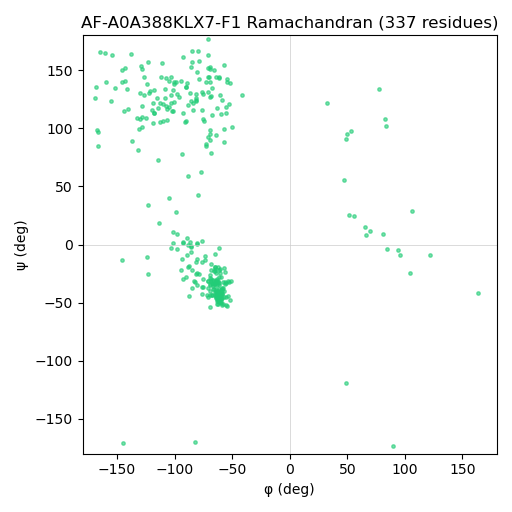 125 ASP A N 1
ATOM 911 C CA . ASP A 1 125 ? -0.631 10.150 -6.399 1.00 77.31 125 ASP A CA 1
ATOM 912 C C . ASP A 1 125 ? -0.871 9.874 -7.890 1.00 77.31 125 ASP A C 1
ATOM 914 O O . ASP A 1 125 ? -0.284 8.954 -8.468 1.00 77.31 125 ASP A O 1
ATOM 918 N N . PRO A 1 126 ? -1.762 10.645 -8.540 1.00 70.56 126 PRO A N 1
ATOM 919 C CA . PRO A 1 126 ? -2.093 10.430 -9.946 1.00 70.56 126 PRO A CA 1
ATOM 920 C C . PRO A 1 126 ? -0.895 10.674 -10.873 1.00 70.56 126 PRO A C 1
ATOM 922 O O . PRO A 1 126 ? -0.878 10.174 -11.992 1.00 70.56 126 PRO A O 1
ATOM 925 N N . ARG A 1 127 ? 0.114 11.427 -10.417 1.00 70.88 127 ARG A N 1
ATOM 926 C CA . ARG A 1 127 ? 1.330 11.725 -11.185 1.00 70.88 127 ARG A CA 1
ATOM 927 C C . ARG A 1 127 ? 2.457 10.749 -10.916 1.00 70.88 127 ARG A C 1
ATOM 929 O O . ARG A 1 127 ? 3.546 10.920 -11.477 1.00 70.88 127 ARG A O 1
ATOM 936 N N . ARG A 1 128 ? 2.214 9.753 -10.058 1.00 76.94 128 ARG A N 1
ATOM 937 C CA . ARG A 1 128 ? 3.212 8.761 -9.671 1.00 76.94 128 ARG A CA 1
ATOM 938 C C . ARG A 1 128 ? 4.470 9.432 -9.098 1.00 76.94 128 ARG A C 1
ATOM 940 O O . ARG A 1 128 ? 5.557 8.879 -9.203 1.00 76.94 128 ARG A O 1
ATOM 947 N N . SER A 1 129 ? 4.348 10.647 -8.562 1.00 75.81 129 SER A N 1
ATOM 948 C CA . SER A 1 129 ? 5.432 11.510 -8.107 1.00 75.81 129 SER A CA 1
ATOM 949 C C . SER A 1 129 ? 6.284 10.926 -6.985 1.00 75.81 129 SER A C 1
ATOM 951 O O . SER A 1 129 ? 7.440 11.333 -6.870 1.00 75.81 129 SER A O 1
ATOM 953 N N . TRP A 1 130 ? 5.785 9.950 -6.219 1.00 78.19 130 TRP A N 1
ATOM 954 C CA . TRP A 1 130 ? 6.578 9.243 -5.209 1.00 78.19 130 TRP A CA 1
ATOM 955 C C . TRP A 1 130 ? 7.780 8.506 -5.817 1.00 78.19 130 TRP A C 1
ATOM 957 O O . TRP A 1 130 ? 8.792 8.336 -5.137 1.00 78.19 130 TRP A O 1
ATOM 967 N N . TYR A 1 131 ? 7.712 8.153 -7.108 1.00 77.31 131 TYR A N 1
ATOM 968 C CA . TYR A 1 131 ? 8.855 7.653 -7.876 1.00 77.31 131 TYR A CA 1
ATOM 969 C C . TYR A 1 131 ? 9.169 8.455 -9.140 1.00 77.31 131 TYR A C 1
ATOM 971 O O . TYR A 1 131 ? 10.307 8.478 -9.583 1.00 77.31 131 TYR A O 1
ATOM 979 N N . SER A 1 132 ? 8.214 9.148 -9.747 1.00 71.44 132 SER A N 1
ATOM 980 C CA . SER A 1 132 ? 8.467 9.923 -10.959 1.00 71.44 132 SER A CA 1
ATOM 981 C C . SER A 1 132 ? 9.080 11.289 -10.654 1.00 71.44 132 SER A C 1
ATOM 983 O O . SER A 1 132 ? 9.763 11.824 -11.514 1.00 71.44 132 SER A O 1
ATOM 985 N N . HIS A 1 133 ? 8.870 11.875 -9.469 1.00 63.12 133 HIS A N 1
ATOM 986 C CA . HIS A 1 133 ? 9.356 13.210 -9.068 1.00 63.12 133 HIS A CA 1
ATOM 987 C C . HIS A 1 133 ? 9.028 14.351 -10.050 1.00 63.12 133 HIS A C 1
ATOM 989 O O . HIS A 1 133 ? 9.714 15.376 -10.070 1.00 63.12 133 HIS A O 1
ATOM 995 N N . SER A 1 134 ? 7.965 14.217 -10.849 1.00 55.28 134 SER A N 1
ATOM 996 C CA . SER A 1 134 ? 7.463 15.298 -11.705 1.00 55.28 134 SER A CA 1
ATOM 997 C C . SER A 1 134 ? 6.849 16.416 -10.850 1.00 55.28 134 SER A C 1
ATOM 999 O O . SER A 1 134 ? 5.682 16.351 -10.457 1.00 55.28 134 SER A O 1
ATOM 1001 N N . LYS A 1 135 ? 7.636 17.456 -10.539 1.00 52.44 135 LYS A N 1
ATOM 1002 C CA . LYS A 1 135 ? 7.150 18.661 -9.845 1.00 52.44 135 LYS A CA 1
ATOM 1003 C C . LYS A 1 135 ? 6.161 19.434 -10.725 1.00 52.44 135 LYS A C 1
ATOM 1005 O O . LYS A 1 135 ? 6.265 19.442 -11.954 1.00 52.44 135 LYS A O 1
ATOM 1010 N N . ARG A 1 136 ? 5.205 20.134 -10.102 1.00 40.38 136 ARG A N 1
ATOM 1011 C CA . ARG A 1 136 ? 4.317 21.085 -10.798 1.00 40.38 136 ARG A CA 1
ATOM 1012 C C . ARG A 1 136 ? 5.207 22.173 -11.439 1.00 40.38 136 ARG A C 1
ATOM 1014 O O . ARG A 1 136 ? 5.864 22.911 -10.717 1.00 40.38 136 ARG A O 1
ATOM 1021 N N . GLY A 1 137 ? 5.274 22.219 -12.776 1.00 40.59 137 GLY A N 1
ATOM 1022 C CA . GLY A 1 137 ? 6.025 23.235 -13.539 1.00 40.59 137 GLY A CA 1
ATOM 1023 C C . GLY A 1 137 ? 7.117 22.724 -14.494 1.00 40.59 137 GLY A C 1
ATOM 1024 O O . GLY A 1 137 ? 7.604 23.511 -15.295 1.00 40.59 137 GLY A O 1
ATOM 1025 N N . THR A 1 138 ? 7.475 21.434 -14.472 1.00 40.00 138 THR A N 1
ATOM 1026 C CA . THR A 1 138 ? 8.449 20.845 -15.426 1.00 40.00 138 THR A CA 1
ATOM 1027 C C . THR A 1 138 ? 7.828 19.820 -16.376 1.00 40.00 138 THR A C 1
ATOM 1029 O O . THR A 1 138 ? 8.543 19.011 -16.964 1.00 40.00 138 THR A O 1
ATOM 1032 N N . ALA A 1 139 ? 6.501 19.827 -16.523 1.00 35.44 139 ALA A N 1
ATOM 1033 C CA . ALA A 1 139 ? 5.829 19.035 -17.543 1.00 35.44 139 ALA A CA 1
ATOM 1034 C C . ALA A 1 139 ? 6.135 19.649 -18.915 1.00 35.44 139 ALA A C 1
ATOM 1036 O O . ALA A 1 139 ? 5.450 20.558 -19.377 1.00 35.44 139 ALA A O 1
ATOM 1037 N N . SER A 1 140 ? 7.191 19.155 -19.558 1.00 30.84 140 SER A N 1
ATOM 1038 C CA . SER A 1 140 ? 7.186 19.064 -21.011 1.00 30.84 140 SER A CA 1
ATOM 1039 C C . SER A 1 140 ? 5.938 18.260 -21.374 1.00 30.84 140 SER A C 1
ATOM 1041 O O . SER A 1 140 ? 5.799 17.105 -20.978 1.00 30.84 140 SER A O 1
ATOM 1043 N N . LEU A 1 141 ? 4.991 18.932 -22.025 1.00 31.34 141 LEU A N 1
ATOM 1044 C CA . LEU A 1 141 ? 3.879 18.327 -22.744 1.00 31.34 141 LEU A CA 1
ATOM 1045 C C . LEU A 1 141 ? 4.460 17.385 -23.802 1.00 31.34 141 LEU A C 1
ATOM 1047 O O . LEU A 1 141 ? 4.719 17.812 -24.920 1.00 31.34 141 LEU A O 1
ATOM 1051 N N . LEU A 1 142 ? 4.715 16.134 -23.440 1.00 31.78 142 LEU A N 1
ATOM 1052 C CA . LEU A 1 142 ? 4.986 15.063 -24.388 1.00 31.78 142 LEU A CA 1
ATOM 1053 C C . LEU A 1 142 ? 4.218 13.825 -23.919 1.00 31.78 142 LEU A C 1
ATOM 1055 O O . LEU A 1 142 ? 4.708 13.047 -23.112 1.00 31.78 142 LEU A O 1
ATOM 1059 N N . CYS A 1 143 ? 2.981 13.761 -24.417 1.00 29.39 143 CYS A N 1
ATOM 1060 C CA . CYS A 1 143 ? 2.239 12.568 -24.827 1.00 29.39 143 CYS A CA 1
ATOM 1061 C C . CYS A 1 143 ? 2.213 11.384 -23.845 1.00 29.39 143 CYS A C 1
ATOM 1063 O O . CYS A 1 143 ? 3.019 10.470 -23.963 1.00 29.39 143 CYS A O 1
ATOM 1065 N N . ASP A 1 144 ? 1.206 11.371 -22.968 1.00 29.75 144 ASP A N 1
ATOM 1066 C CA . ASP A 1 144 ? 0.668 10.149 -22.358 1.00 29.75 144 ASP A CA 1
ATOM 1067 C C . ASP A 1 144 ? -0.779 9.980 -22.860 1.00 29.75 144 ASP A C 1
ATOM 1069 O O . ASP A 1 144 ? -1.733 10.246 -22.136 1.00 29.75 144 ASP A O 1
ATOM 1073 N N . ASP A 1 145 ? -0.923 9.604 -24.130 1.00 34.00 145 ASP A N 1
ATOM 1074 C CA . ASP A 1 145 ? -2.131 8.989 -24.685 1.00 34.00 145 ASP A CA 1
ATOM 1075 C C . ASP A 1 145 ? -1.641 7.754 -25.445 1.00 34.00 145 ASP A C 1
ATOM 1077 O O . ASP A 1 145 ? -1.092 7.900 -26.529 1.00 34.00 145 ASP A O 1
ATOM 1081 N N . ASP A 1 146 ? -1.751 6.578 -24.830 1.00 30.53 146 ASP A N 1
ATOM 1082 C CA . ASP A 1 146 ? -1.858 5.279 -25.508 1.00 30.53 146 ASP A CA 1
ATOM 1083 C C . ASP A 1 146 ? -2.304 4.243 -24.460 1.00 30.53 146 ASP A C 1
ATOM 1085 O O . ASP A 1 146 ? -1.508 3.559 -23.808 1.00 30.53 146 ASP A O 1
ATOM 1089 N N . ASP A 1 147 ? -3.622 4.186 -24.263 1.00 32.06 147 ASP A N 1
ATOM 1090 C CA . ASP A 1 147 ? -4.308 3.024 -23.705 1.00 32.06 147 ASP A CA 1
ATOM 1091 C C . ASP A 1 147 ? -4.314 1.878 -24.737 1.00 32.06 147 ASP A C 1
ATOM 1093 O O . ASP A 1 147 ? -4.485 2.092 -25.935 1.00 32.06 147 ASP A O 1
ATOM 1097 N N . ASP A 1 148 ? -4.183 0.657 -24.214 1.00 34.62 148 ASP A N 1
ATOM 1098 C CA . ASP A 1 148 ? -4.658 -0.617 -24.763 1.00 34.62 148 ASP A CA 1
ATOM 1099 C C . ASP A 1 148 ? -4.341 -0.963 -26.231 1.00 34.62 148 ASP A C 1
ATOM 1101 O O . ASP A 1 148 ? -5.149 -0.732 -27.116 1.00 34.62 148 ASP A O 1
ATOM 1105 N N . HIS A 1 149 ? -3.254 -1.718 -26.453 1.00 27.20 149 HIS A N 1
ATOM 1106 C CA . HIS A 1 149 ? -3.276 -2.973 -27.230 1.00 27.20 149 HIS A CA 1
ATOM 1107 C C . HIS A 1 149 ? -1.971 -3.764 -27.027 1.00 27.20 149 HIS A C 1
ATOM 1109 O O . HIS A 1 149 ? -0.977 -3.577 -27.726 1.00 27.20 149 HIS A O 1
ATOM 1115 N N . ALA A 1 150 ? -1.982 -4.734 -26.111 1.00 29.33 150 ALA A N 1
ATOM 1116 C CA . ALA A 1 150 ? -1.032 -5.842 -26.171 1.00 29.33 150 ALA A CA 1
ATOM 1117 C C . ALA A 1 150 ? -1.444 -6.769 -27.330 1.00 29.33 150 ALA A C 1
ATOM 1119 O O . ALA A 1 150 ? -2.205 -7.717 -27.136 1.00 29.33 150 ALA A O 1
ATOM 1120 N N . SER A 1 151 ? -0.992 -6.481 -28.555 1.00 29.36 151 SER A N 1
ATOM 1121 C CA . SER A 1 151 ? -1.133 -7.429 -29.662 1.00 29.36 151 SER A CA 1
ATOM 1122 C C . SER A 1 151 ? -0.095 -8.538 -29.506 1.00 29.36 151 SER A C 1
ATOM 1124 O O . SER A 1 151 ? 1.112 -8.294 -29.575 1.00 29.36 151 SER A O 1
ATOM 1126 N N . ALA A 1 152 ? -0.573 -9.762 -29.308 1.00 29.22 152 ALA A N 1
ATOM 1127 C CA . ALA A 1 152 ? 0.229 -10.970 -29.393 1.00 29.22 152 ALA A CA 1
ATOM 1128 C C . ALA A 1 152 ? 0.925 -11.050 -30.764 1.00 29.22 152 ALA A C 1
ATOM 1130 O O . ALA A 1 152 ? 0.263 -11.117 -31.799 1.00 29.22 152 ALA A O 1
ATOM 1131 N N . ALA A 1 153 ? 2.258 -11.060 -30.774 1.00 28.97 153 ALA A N 1
ATOM 1132 C CA . ALA A 1 153 ? 3.024 -11.405 -31.963 1.00 28.97 153 ALA A CA 1
ATOM 1133 C C . ALA A 1 153 ? 2.953 -12.926 -32.170 1.00 28.97 153 ALA A C 1
ATOM 1135 O O . ALA A 1 153 ? 3.576 -13.694 -31.436 1.00 28.97 153 ALA A O 1
ATOM 1136 N N . LEU A 1 154 ? 2.173 -13.360 -33.159 1.00 28.78 154 LEU A N 1
ATOM 1137 C CA . LEU A 1 154 ? 2.299 -14.695 -33.744 1.00 28.78 154 LEU A CA 1
ATOM 1138 C C . LEU A 1 154 ? 3.489 -14.701 -34.720 1.00 28.78 154 LEU A C 1
ATOM 1140 O O . LEU A 1 154 ? 3.689 -13.712 -35.430 1.00 28.78 154 LEU A O 1
ATOM 1144 N N . PRO A 1 155 ? 4.271 -15.790 -34.805 1.00 29.77 155 PRO A N 1
ATOM 1145 C CA . PRO A 1 155 ? 5.340 -15.889 -35.786 1.00 29.77 155 PRO A CA 1
ATOM 1146 C C . PRO A 1 155 ? 4.728 -16.156 -37.165 1.00 29.77 155 PRO A C 1
ATOM 1148 O O . PRO A 1 155 ? 3.919 -17.070 -37.316 1.00 29.77 155 PRO A O 1
ATOM 1151 N N . SER A 1 156 ? 5.120 -15.377 -38.174 1.00 30.50 156 SER A N 1
ATOM 1152 C CA . SER A 1 156 ? 4.888 -15.756 -39.571 1.00 30.50 156 SER A CA 1
ATOM 1153 C C . SER A 1 156 ? 6.159 -16.369 -40.164 1.00 30.50 156 SER A C 1
ATOM 1155 O O . SER A 1 156 ? 7.258 -15.899 -39.851 1.00 30.50 156 SER A O 1
ATOM 1157 N N . PRO A 1 157 ? 6.014 -17.434 -40.968 1.00 36.75 157 PRO A N 1
ATOM 1158 C CA . PRO A 1 157 ? 7.111 -18.128 -41.615 1.00 36.75 157 PRO A CA 1
ATOM 1159 C C . PRO A 1 157 ? 7.572 -17.359 -42.860 1.00 36.75 157 PRO A C 1
ATOM 1161 O O . PRO A 1 157 ? 6.870 -16.488 -43.365 1.00 36.75 157 PRO A O 1
ATOM 1164 N N . ASP A 1 158 ? 8.736 -17.760 -43.355 1.00 30.70 158 ASP A N 1
ATOM 1165 C CA . ASP A 1 158 ? 9.322 -17.401 -44.647 1.00 30.70 158 ASP A CA 1
ATOM 1166 C C . ASP A 1 158 ? 10.069 -16.063 -44.698 1.00 30.70 158 ASP A C 1
ATOM 1168 O O . ASP A 1 158 ? 9.530 -14.959 -44.658 1.00 30.70 158 ASP A O 1
ATOM 1172 N N . GLY A 1 159 ? 11.394 -16.201 -44.782 1.00 29.83 159 GLY A N 1
ATOM 1173 C CA . GLY A 1 159 ? 12.313 -15.095 -44.957 1.00 29.83 159 GLY A CA 1
ATOM 1174 C C . GLY A 1 159 ? 12.248 -14.481 -46.347 1.00 29.83 159 GLY A C 1
ATOM 1175 O O . GLY A 1 159 ? 11.802 -15.109 -47.298 1.00 29.83 159 GLY A O 1
ATOM 1176 N N . LEU A 1 160 ? 12.789 -13.270 -46.449 1.00 28.34 160 LEU A N 1
ATOM 1177 C CA . LEU A 1 160 ? 13.628 -12.808 -47.551 1.00 28.34 160 LEU A CA 1
ATOM 1178 C C . LEU A 1 160 ? 14.284 -11.482 -47.137 1.00 28.34 160 LEU A C 1
ATOM 1180 O O . LEU A 1 160 ? 13.665 -10.603 -46.543 1.00 28.34 160 LEU A O 1
ATOM 1184 N N . PHE A 1 161 ? 15.578 -11.393 -47.427 1.00 29.70 161 PHE A N 1
ATOM 1185 C CA . PHE A 1 161 ? 16.448 -10.237 -47.239 1.00 29.70 161 PHE A CA 1
ATOM 1186 C C . PHE A 1 161 ? 15.906 -8.978 -47.926 1.00 29.70 161 PHE A C 1
ATOM 1188 O O . PHE A 1 161 ? 15.520 -9.066 -49.084 1.00 29.70 161 PHE A O 1
ATOM 1195 N N . PHE A 1 162 ? 16.061 -7.806 -47.299 1.00 25.28 162 PHE A N 1
ATOM 1196 C CA . PHE A 1 162 ? 16.414 -6.575 -48.018 1.00 25.28 162 PHE A CA 1
ATOM 1197 C C . PHE A 1 162 ? 17.120 -5.573 -47.091 1.00 25.28 162 PHE A C 1
ATOM 1199 O O . PHE A 1 162 ? 16.610 -5.188 -46.045 1.00 25.28 162 PHE A O 1
ATOM 1206 N N . ASN A 1 163 ? 18.317 -5.172 -47.510 1.00 29.56 163 ASN A N 1
ATOM 1207 C CA . ASN A 1 163 ? 19.121 -4.069 -46.989 1.00 29.56 163 ASN A CA 1
ATOM 1208 C C . ASN A 1 163 ? 19.004 -2.924 -48.012 1.00 29.56 163 ASN A C 1
ATOM 1210 O O . ASN A 1 163 ? 19.031 -3.209 -49.214 1.00 29.56 163 ASN A O 1
ATOM 1214 N N . PRO A 1 164 ? 18.905 -1.654 -47.590 1.00 31.83 164 PRO A N 1
ATOM 1215 C CA . PRO A 1 164 ? 19.863 -0.709 -48.146 1.00 31.83 164 PRO A CA 1
ATOM 1216 C C . PRO A 1 164 ? 20.376 0.332 -47.143 1.00 31.83 164 PRO A C 1
ATOM 1218 O O . PRO A 1 164 ? 19.648 1.023 -46.436 1.00 31.83 164 PRO A O 1
ATOM 1221 N N . SER A 1 165 ? 21.690 0.475 -47.209 1.00 27.38 165 SER A N 1
ATOM 1222 C CA . SER A 1 165 ? 22.535 1.579 -46.780 1.00 27.38 165 SER A CA 1
ATOM 1223 C C . SER A 1 165 ? 22.154 2.947 -47.367 1.00 27.38 165 SER A C 1
ATOM 1225 O O . SER A 1 165 ? 21.950 3.059 -48.575 1.00 27.38 165 SER A O 1
ATOM 1227 N N . SER A 1 166 ? 22.219 4.005 -46.551 1.00 29.97 166 SER A N 1
ATOM 1228 C CA . SER A 1 166 ? 22.723 5.356 -46.905 1.00 29.97 166 SER A CA 1
ATOM 1229 C C . SER A 1 166 ? 22.898 6.153 -45.597 1.00 29.97 166 SER A C 1
ATOM 1231 O O . SER A 1 166 ? 21.934 6.450 -44.908 1.00 29.97 166 SER A O 1
ATOM 1233 N N . SER A 1 167 ? 24.104 6.254 -45.034 1.00 26.50 167 SER A N 1
ATOM 1234 C CA . SER A 1 167 ? 25.067 7.352 -45.233 1.00 26.50 167 SER A CA 1
ATOM 1235 C C . SER A 1 167 ? 24.499 8.759 -44.985 1.00 26.50 167 SER A C 1
ATOM 1237 O O . SER A 1 167 ? 23.959 9.381 -45.895 1.00 26.50 167 SER A O 1
ATOM 1239 N N . CYS A 1 168 ? 24.736 9.307 -43.790 1.00 24.47 168 CYS A N 1
ATOM 1240 C CA . CYS A 1 168 ? 24.930 10.747 -43.625 1.00 24.47 168 CYS A CA 1
ATOM 1241 C C . CYS A 1 168 ? 25.984 10.992 -42.536 1.00 24.47 168 CYS A C 1
ATOM 1243 O O . CYS A 1 168 ? 25.835 10.595 -41.383 1.00 24.47 168 CYS A O 1
ATOM 1245 N N . SER A 1 169 ? 27.099 11.569 -42.963 1.00 27.25 169 SER A N 1
ATOM 1246 C CA . SER A 1 169 ? 28.330 11.796 -42.217 1.00 27.25 169 SER A CA 1
ATOM 1247 C C . SER A 1 169 ? 28.342 13.149 -41.498 1.00 27.25 169 SER A C 1
ATOM 1249 O O . SER A 1 169 ? 28.009 14.166 -42.092 1.00 27.25 169 SER A O 1
ATOM 1251 N N . LEU A 1 170 ? 28.791 13.103 -40.239 1.00 25.89 170 LEU A N 1
ATOM 1252 C CA . LEU A 1 170 ? 29.687 14.023 -39.519 1.00 25.89 170 LEU A CA 1
ATOM 1253 C C . LEU A 1 170 ? 29.669 15.528 -39.855 1.00 25.89 170 LEU A C 1
ATOM 1255 O O . LEU A 1 170 ? 30.149 15.947 -40.904 1.00 25.89 170 LEU A O 1
ATOM 1259 N N . VAL A 1 171 ? 29.386 16.338 -38.827 1.00 26.09 171 VAL A N 1
ATOM 1260 C CA . VAL A 1 171 ? 30.163 17.557 -38.550 1.00 26.09 171 VAL A CA 1
ATOM 1261 C C . VAL A 1 171 ? 30.597 17.532 -37.083 1.00 26.09 171 VAL A C 1
ATOM 1263 O O . VAL A 1 171 ? 29.784 17.672 -36.173 1.00 26.09 171 VAL A O 1
ATOM 1266 N N . ASN A 1 172 ? 31.900 17.332 -36.884 1.00 26.55 172 ASN A N 1
ATOM 1267 C CA . ASN A 1 172 ? 32.613 17.596 -35.640 1.00 26.55 172 ASN A CA 1
ATOM 1268 C C . ASN A 1 172 ? 32.836 19.108 -35.505 1.00 26.55 172 ASN A C 1
ATOM 1270 O O . ASN A 1 172 ? 33.401 19.725 -36.407 1.00 26.55 172 ASN A O 1
ATOM 1274 N N . GLN A 1 173 ? 32.515 19.676 -34.346 1.00 27.72 173 GLN A N 1
ATOM 1275 C CA . GLN A 1 173 ? 33.275 20.800 -33.805 1.00 27.72 173 GLN A CA 1
ATOM 1276 C C . GLN A 1 173 ? 33.660 20.477 -32.365 1.00 27.72 173 GLN A C 1
ATOM 1278 O O . GLN A 1 173 ? 32.862 20.573 -31.437 1.00 27.72 173 GLN A O 1
ATOM 1283 N N . GLU A 1 174 ? 34.917 20.070 -32.207 1.00 26.94 174 GLU A N 1
ATOM 1284 C CA . GLU A 1 174 ? 35.628 20.143 -30.941 1.00 26.94 174 GLU A CA 1
ATOM 1285 C C . GLU A 1 174 ? 35.872 21.613 -30.584 1.00 26.94 174 GLU A C 1
ATOM 1287 O O . GLU A 1 174 ? 36.367 22.398 -31.392 1.00 26.94 174 GLU A O 1
ATOM 1292 N N . SER A 1 175 ? 35.610 21.973 -29.332 1.00 29.52 175 SER A N 1
ATOM 1293 C CA . SER A 1 175 ? 36.391 22.996 -28.642 1.00 29.52 175 SER A CA 1
ATOM 1294 C C . SER A 1 175 ? 36.555 22.593 -27.179 1.00 29.52 175 SER A C 1
ATOM 1296 O O . SER A 1 175 ? 35.706 21.949 -26.564 1.00 29.52 175 SER A O 1
ATOM 1298 N N . GLN A 1 176 ? 37.758 22.853 -26.688 1.00 28.89 176 GLN A N 1
ATOM 1299 C CA . GLN A 1 176 ? 38.443 22.101 -25.653 1.00 28.89 176 GLN A CA 1
ATOM 1300 C C . GLN A 1 176 ? 38.252 22.660 -24.231 1.00 28.89 176 GLN A C 1
ATOM 1302 O O . GLN A 1 176 ? 38.444 23.841 -23.975 1.00 28.89 176 GLN A O 1
ATOM 1307 N N . SER A 1 177 ? 38.105 21.714 -23.301 1.00 27.27 177 SER A N 1
ATOM 1308 C CA . SER A 1 177 ? 38.774 21.605 -21.992 1.00 27.27 177 SER A CA 1
ATOM 1309 C C . SER A 1 177 ? 38.362 22.449 -20.764 1.00 27.27 177 SER A C 1
ATOM 1311 O O . SER A 1 177 ? 38.372 23.674 -20.756 1.00 27.27 177 SER A O 1
ATOM 1313 N N . LYS A 1 178 ? 38.272 21.680 -19.660 1.00 29.36 178 LYS A N 1
ATOM 1314 C CA . LYS A 1 178 ? 38.657 21.960 -18.259 1.00 29.36 178 LYS A CA 1
ATOM 1315 C C . LYS A 1 178 ? 37.660 22.720 -17.369 1.00 29.36 178 LYS A C 1
ATOM 1317 O O . LYS A 1 178 ? 37.723 23.932 -17.233 1.00 29.36 178 LYS A O 1
ATOM 1322 N N . LYS A 1 179 ? 36.962 21.971 -16.508 1.00 29.70 179 LYS A N 1
ATOM 1323 C CA . LYS A 1 179 ? 37.471 21.573 -15.176 1.00 29.70 179 LYS A CA 1
ATOM 1324 C C . LYS A 1 179 ? 36.562 20.505 -14.563 1.00 29.70 179 LYS A C 1
ATOM 1326 O O . LYS A 1 179 ? 35.353 20.681 -14.471 1.00 29.70 179 LYS A O 1
ATOM 1331 N N . GLY A 1 180 ? 37.176 19.393 -14.168 1.00 34.06 180 GLY A N 1
ATOM 1332 C CA . GLY A 1 180 ? 36.514 18.295 -13.485 1.00 34.06 180 GLY A CA 1
ATOM 1333 C C . GLY A 1 180 ? 36.068 18.693 -12.083 1.00 34.06 180 GLY A C 1
ATOM 1334 O O . GLY A 1 180 ? 36.863 19.160 -11.272 1.00 34.06 180 GLY A O 1
ATOM 1335 N N . GLY A 1 181 ? 34.796 18.447 -11.807 1.00 25.16 181 GLY A N 1
ATOM 1336 C CA . GLY A 1 181 ? 34.290 18.160 -10.479 1.00 25.16 181 GLY A CA 1
ATOM 1337 C C . GLY A 1 181 ? 33.459 16.897 -10.617 1.00 25.16 181 GLY A C 1
ATOM 1338 O O . GLY A 1 181 ? 32.399 16.929 -11.237 1.00 25.16 181 GLY A O 1
ATOM 1339 N N . ALA A 1 182 ? 33.958 15.772 -10.109 1.00 31.94 182 ALA A N 1
ATOM 1340 C CA . ALA A 1 182 ? 33.142 14.580 -9.954 1.00 31.94 182 ALA A CA 1
ATOM 1341 C C . ALA A 1 182 ? 32.037 14.914 -8.942 1.00 31.94 182 ALA A C 1
ATOM 1343 O O . ALA A 1 182 ? 32.247 14.861 -7.731 1.00 31.94 182 ALA A O 1
ATOM 1344 N N . ILE A 1 183 ? 30.869 15.330 -9.434 1.00 35.72 183 ILE A N 1
ATOM 1345 C CA . ILE A 1 183 ? 29.670 15.432 -8.609 1.00 35.72 183 ILE A CA 1
ATOM 1346 C C . ILE A 1 183 ? 29.309 13.997 -8.245 1.00 35.72 183 ILE A C 1
ATOM 1348 O O . ILE A 1 183 ? 28.944 13.198 -9.104 1.00 35.72 183 ILE A O 1
ATOM 1352 N N . SER A 1 184 ? 29.466 13.665 -6.966 1.00 35.69 184 SER A N 1
ATOM 1353 C CA . SER A 1 184 ? 29.050 12.388 -6.396 1.00 35.69 184 SER A CA 1
ATOM 1354 C C . SER A 1 184 ? 27.554 12.176 -6.650 1.00 35.69 184 SER A C 1
ATOM 1356 O O . SER A 1 184 ? 26.699 12.713 -5.944 1.00 35.69 184 SER A O 1
ATOM 1358 N N . THR A 1 185 ? 27.223 11.390 -7.675 1.00 39.66 185 THR A N 1
ATOM 1359 C CA . THR A 1 185 ? 25.845 11.035 -8.050 1.00 39.66 185 THR A CA 1
ATOM 1360 C C . THR A 1 185 ? 25.143 10.207 -6.973 1.00 39.66 185 THR A C 1
ATOM 1362 O O . THR A 1 185 ? 23.917 10.220 -6.901 1.00 39.66 185 THR A O 1
ATOM 1365 N N . ARG A 1 186 ? 25.901 9.573 -6.065 1.00 40.69 186 ARG A N 1
ATOM 1366 C CA . ARG A 1 186 ? 25.364 8.839 -4.905 1.00 40.69 186 ARG A CA 1
ATOM 1367 C C . ARG A 1 186 ? 24.602 9.731 -3.916 1.00 40.69 186 ARG A C 1
ATOM 1369 O O . ARG A 1 186 ? 23.681 9.255 -3.263 1.00 40.69 186 ARG A O 1
ATOM 1376 N N . GLY A 1 187 ? 24.954 11.015 -3.799 1.00 38.22 187 GLY A N 1
ATOM 1377 C CA . GLY A 1 187 ? 24.325 11.926 -2.830 1.00 38.22 187 GLY A CA 1
ATOM 1378 C C . GLY A 1 187 ? 22.972 12.500 -3.270 1.00 38.22 187 GLY A C 1
ATOM 1379 O O . GLY A 1 187 ? 22.163 12.887 -2.427 1.00 38.22 187 GLY A O 1
ATOM 1380 N N . ALA A 1 188 ? 22.710 12.565 -4.579 1.00 48.34 188 ALA A N 1
ATOM 1381 C CA . ALA A 1 188 ? 21.468 13.121 -5.120 1.00 48.34 188 ALA A CA 1
ATOM 1382 C C . ALA A 1 188 ? 20.315 12.102 -5.113 1.00 48.34 188 ALA A C 1
ATOM 1384 O O . ALA A 1 188 ? 19.168 12.484 -4.895 1.00 48.34 188 ALA A O 1
ATOM 1385 N N . THR A 1 189 ? 20.615 10.812 -5.292 1.00 51.97 189 THR A N 1
ATOM 1386 C CA . THR A 1 189 ? 19.608 9.742 -5.392 1.00 51.97 189 THR A CA 1
ATOM 1387 C C . THR A 1 189 ? 19.128 9.240 -4.029 1.00 51.97 189 THR A C 1
ATOM 1389 O O . THR A 1 189 ? 17.949 8.932 -3.878 1.00 51.97 189 THR A O 1
ATOM 1392 N N . ALA A 1 190 ? 19.971 9.260 -2.989 1.00 51.12 190 ALA A N 1
ATOM 1393 C CA . ALA A 1 190 ? 19.551 8.934 -1.617 1.00 51.12 190 ALA A CA 1
ATOM 1394 C C . ALA A 1 190 ? 18.486 9.909 -1.069 1.00 51.12 190 ALA A C 1
ATOM 1396 O O . ALA A 1 190 ? 17.592 9.515 -0.322 1.00 51.12 190 ALA A O 1
ATOM 1397 N N . LYS A 1 191 ? 18.521 11.181 -1.497 1.00 59.06 191 LYS A N 1
ATOM 1398 C CA . LYS A 1 191 ? 17.490 12.179 -1.155 1.00 59.06 191 LYS A CA 1
ATOM 1399 C C . LYS A 1 191 ? 16.128 11.886 -1.798 1.00 59.06 191 LYS A C 1
ATOM 1401 O O . LYS A 1 191 ? 15.131 12.473 -1.389 1.00 59.06 191 LYS A O 1
ATOM 1406 N N . GLN A 1 192 ? 16.086 11.023 -2.814 1.00 68.94 192 GLN A N 1
ATOM 1407 C CA . GLN A 1 192 ? 14.918 10.835 -3.669 1.00 68.94 192 GLN A CA 1
ATOM 1408 C C . GLN A 1 192 ? 13.900 9.845 -3.084 1.00 68.94 192 GLN A C 1
ATOM 1410 O O . GLN A 1 192 ? 12.699 10.094 -3.186 1.00 68.94 192 GLN A O 1
ATOM 1415 N N . PHE A 1 193 ? 14.379 8.779 -2.438 1.00 70.38 193 PHE A N 1
ATOM 1416 C CA . PHE A 1 193 ? 13.550 7.700 -1.876 1.00 70.38 193 PHE A CA 1
ATOM 1417 C C . PHE A 1 193 ? 13.786 7.463 -0.379 1.00 70.38 193 PHE A C 1
ATOM 1419 O O . PHE A 1 193 ? 13.028 6.740 0.257 1.00 70.38 193 PHE A O 1
ATOM 1426 N N . GLY A 1 194 ? 14.833 8.068 0.189 1.00 71.19 194 GLY A N 1
ATOM 1427 C CA . GLY A 1 194 ? 15.196 7.886 1.587 1.00 71.19 194 GLY A CA 1
ATOM 1428 C C . GLY A 1 194 ? 14.401 8.764 2.563 1.00 71.19 194 GLY A C 1
ATOM 1429 O O . GLY A 1 194 ? 13.458 9.460 2.165 1.00 71.19 194 GLY A O 1
ATOM 1430 N N . PRO A 1 195 ? 14.835 8.801 3.837 1.00 74.69 195 PRO A N 1
ATOM 1431 C CA . PRO A 1 195 ? 14.183 9.556 4.911 1.00 74.69 195 PRO A CA 1
ATOM 1432 C C . PRO A 1 195 ? 14.014 11.055 4.645 1.00 74.69 195 PRO A C 1
ATOM 1434 O O . PRO A 1 195 ? 13.138 11.711 5.202 1.00 74.69 195 PRO A O 1
ATOM 1437 N N . GLU A 1 196 ? 14.847 11.606 3.763 1.00 76.38 196 GLU A N 1
ATOM 1438 C CA . GLU A 1 196 ? 14.788 13.013 3.382 1.00 76.38 196 GLU A CA 1
ATOM 1439 C C . GLU A 1 196 ? 13.706 13.338 2.347 1.00 76.38 196 GLU A C 1
ATOM 1441 O O . GLU A 1 196 ? 13.406 14.520 2.142 1.00 76.38 196 GLU A O 1
ATOM 1446 N N . SER A 1 197 ? 13.120 12.319 1.712 1.00 84.31 197 SER A N 1
ATOM 1447 C CA . SER A 1 197 ? 12.093 12.489 0.688 1.00 84.31 197 SER A CA 1
ATOM 1448 C C . SER A 1 197 ? 10.782 13.019 1.274 1.00 84.31 197 SER A C 1
ATOM 1450 O O . SER A 1 197 ? 10.431 12.760 2.427 1.00 84.31 197 SER A O 1
ATOM 1452 N N . TYR A 1 198 ? 10.034 13.754 0.447 1.00 84.44 198 TYR A N 1
ATOM 1453 C CA . TYR A 1 198 ? 8.723 14.297 0.806 1.00 84.44 198 TYR A CA 1
ATOM 1454 C C . TYR A 1 198 ? 7.769 13.201 1.309 1.00 84.44 198 TYR A C 1
ATOM 1456 O O . TYR A 1 198 ? 7.253 13.288 2.420 1.00 84.44 198 TYR A O 1
ATOM 1464 N N . TYR A 1 199 ? 7.602 12.126 0.530 1.00 86.88 199 TYR A N 1
ATOM 1465 C CA . TYR A 1 199 ? 6.689 11.035 0.874 1.00 86.88 199 TYR A CA 1
ATOM 1466 C C . TYR A 1 199 ? 7.074 10.334 2.174 1.00 86.88 199 TYR A C 1
ATOM 1468 O O . TYR A 1 199 ? 6.190 10.048 2.977 1.00 86.88 199 TYR A O 1
ATOM 1476 N N . PHE A 1 200 ? 8.367 10.102 2.422 1.00 89.75 200 PHE A N 1
ATOM 1477 C CA . PHE A 1 200 ? 8.795 9.488 3.676 1.00 89.75 200 PHE A CA 1
ATOM 1478 C C . PHE A 1 200 ? 8.438 10.367 4.878 1.00 89.75 200 PHE A C 1
ATOM 1480 O O . PHE A 1 200 ? 7.910 9.860 5.864 1.00 89.75 200 PHE A O 1
ATOM 1487 N N . LYS A 1 201 ? 8.677 11.683 4.798 1.00 88.12 201 LYS A N 1
ATOM 1488 C CA . LYS A 1 201 ? 8.363 12.628 5.883 1.00 88.12 201 LYS A CA 1
ATOM 1489 C C . LYS A 1 201 ? 6.866 12.674 6.188 1.00 88.12 201 LYS A C 1
ATOM 1491 O O . LYS A 1 201 ? 6.481 12.581 7.352 1.00 88.12 201 LYS A O 1
ATOM 1496 N N . GLU A 1 202 ? 6.030 12.752 5.158 1.00 87.12 202 GLU A N 1
ATOM 1497 C CA . GLU A 1 202 ? 4.571 12.778 5.314 1.00 87.12 202 GLU A CA 1
ATOM 1498 C C . GLU A 1 202 ? 4.009 11.457 5.843 1.00 87.12 202 GLU A C 1
ATOM 1500 O O . GLU A 1 202 ? 3.172 11.453 6.750 1.00 87.12 202 GLU A O 1
ATOM 1505 N N . LEU A 1 203 ? 4.493 10.325 5.321 1.00 91.50 203 LEU A N 1
ATOM 1506 C CA . LEU A 1 203 ? 4.117 9.004 5.820 1.00 91.50 203 LEU A CA 1
ATOM 1507 C C . LEU A 1 203 ? 4.557 8.837 7.272 1.00 91.50 203 LEU A C 1
ATOM 1509 O O . LEU A 1 203 ? 3.739 8.468 8.106 1.00 91.50 203 LEU A O 1
ATOM 1513 N N . SER A 1 204 ? 5.805 9.180 7.597 1.00 92.56 204 SER A N 1
ATOM 1514 C CA . SER A 1 204 ? 6.346 9.098 8.957 1.00 92.56 204 SER A CA 1
ATOM 1515 C C . SER A 1 204 ? 5.516 9.923 9.945 1.00 92.56 204 SER A C 1
ATOM 1517 O O . SER A 1 204 ? 5.139 9.425 11.007 1.00 92.56 204 SER A O 1
ATOM 1519 N N . ALA A 1 205 ? 5.146 11.152 9.572 1.00 89.81 205 ALA A N 1
ATOM 1520 C CA . ALA A 1 205 ? 4.266 11.992 10.378 1.00 89.81 205 ALA A CA 1
ATOM 1521 C C . ALA A 1 205 ? 2.869 11.373 10.554 1.00 89.81 205 ALA A C 1
ATOM 1523 O O . ALA A 1 205 ? 2.322 11.391 11.657 1.00 89.81 205 ALA A O 1
ATOM 1524 N N . SER A 1 206 ? 2.311 10.794 9.488 1.00 90.19 206 SER A N 1
ATOM 1525 C CA . SER A 1 206 ? 0.965 10.212 9.489 1.00 90.19 206 SER A CA 1
ATOM 1526 C C . SER A 1 206 ? 0.868 8.919 10.302 1.00 90.19 206 SER A C 1
ATOM 1528 O O . SER A 1 206 ? -0.180 8.653 10.886 1.00 90.19 206 SER A O 1
ATOM 1530 N N . VAL A 1 207 ? 1.940 8.122 10.366 1.00 93.69 207 VAL A N 1
ATOM 1531 C CA . VAL A 1 207 ? 1.939 6.830 11.074 1.00 93.69 207 VAL A CA 1
ATOM 1532 C C . VAL A 1 207 ? 2.313 6.942 12.556 1.00 93.69 207 VAL A C 1
ATOM 1534 O O . VAL A 1 207 ? 1.980 6.050 13.327 1.00 93.69 207 VAL A O 1
ATOM 1537 N N . LYS A 1 208 ? 2.971 8.032 12.982 1.00 91.06 208 LYS A N 1
ATOM 1538 C CA . LYS A 1 208 ? 3.597 8.176 14.315 1.00 91.06 208 LYS A CA 1
ATOM 1539 C C . LYS A 1 208 ? 2.669 7.900 15.508 1.00 91.06 208 LYS A C 1
ATOM 1541 O O . LYS A 1 208 ? 3.146 7.482 16.557 1.00 91.06 208 LYS A O 1
ATOM 1546 N N . GLY A 1 209 ? 1.373 8.183 15.376 1.00 90.06 209 GLY A N 1
ATOM 1547 C CA . GLY A 1 209 ? 0.392 8.002 16.452 1.00 90.06 209 GLY A CA 1
ATOM 1548 C C . GLY A 1 209 ? -0.206 6.597 16.552 1.00 90.06 209 GLY A C 1
ATOM 1549 O O . GLY A 1 209 ? -0.956 6.334 17.487 1.00 90.06 209 GLY A O 1
ATOM 1550 N N . TYR A 1 210 ? 0.095 5.710 15.603 1.00 93.38 210 TYR A N 1
ATOM 1551 C CA . TYR A 1 210 ? -0.494 4.379 15.541 1.00 93.38 210 TYR A CA 1
ATOM 1552 C C . TYR A 1 210 ? 0.454 3.335 16.101 1.00 93.38 210 TYR A C 1
ATOM 1554 O O . TYR A 1 210 ? 1.656 3.345 15.841 1.00 93.38 210 TYR A O 1
ATOM 1562 N N . ARG A 1 211 ? -0.113 2.393 16.850 1.00 93.38 211 ARG A N 1
ATOM 1563 C CA . ARG A 1 211 ? 0.635 1.285 17.434 1.00 93.38 211 ARG A CA 1
ATOM 1564 C C . ARG A 1 211 ? 0.994 0.232 16.392 1.00 93.38 211 ARG A C 1
ATOM 1566 O O . ARG A 1 211 ? 2.060 -0.372 16.473 1.00 93.38 211 ARG A O 1
ATOM 1573 N N . ARG A 1 212 ? 0.091 0.003 15.438 1.00 96.50 212 ARG A N 1
ATOM 1574 C CA . ARG A 1 212 ? 0.265 -0.922 14.317 1.00 96.50 212 ARG A CA 1
ATOM 1575 C C . ARG A 1 212 ? 0.005 -0.204 13.003 1.00 96.50 212 ARG A C 1
ATOM 1577 O O . ARG A 1 212 ? -0.871 0.659 12.917 1.00 96.50 212 ARG A O 1
ATOM 1584 N N . VAL A 1 213 ? 0.761 -0.573 11.976 1.00 98.00 213 VAL A N 1
ATOM 1585 C CA . VAL A 1 213 ? 0.709 0.048 10.652 1.00 98.00 213 VAL A CA 1
ATOM 1586 C C . VAL A 1 213 ? 0.839 -1.038 9.592 1.00 98.00 213 VAL A C 1
ATOM 1588 O O . VAL A 1 213 ? 1.880 -1.683 9.478 1.00 98.00 213 VAL A O 1
ATOM 1591 N N . ILE A 1 214 ? -0.199 -1.206 8.779 1.00 98.56 214 ILE A N 1
ATOM 1592 C CA . ILE A 1 214 ? -0.156 -2.063 7.593 1.00 98.56 214 ILE A CA 1
ATOM 1593 C C . ILE A 1 214 ? 0.106 -1.194 6.371 1.00 98.56 214 ILE A C 1
ATOM 1595 O O . ILE A 1 214 ? -0.627 -0.235 6.137 1.00 98.56 214 ILE A O 1
ATOM 1599 N N . MET A 1 215 ? 1.084 -1.564 5.548 1.00 98.31 215 MET A N 1
ATOM 1600 C CA . MET A 1 215 ? 1.211 -1.033 4.191 1.00 98.31 215 MET A CA 1
ATOM 1601 C C . MET A 1 215 ? 0.667 -2.026 3.174 1.00 98.31 215 MET A C 1
ATOM 1603 O O . MET A 1 215 ? 1.111 -3.171 3.097 1.00 98.31 215 MET A O 1
ATOM 1607 N N . LEU A 1 216 ? -0.302 -1.567 2.393 1.00 97.50 216 LEU A N 1
ATOM 1608 C CA . LEU A 1 216 ? -1.044 -2.353 1.421 1.00 97.50 216 LEU A CA 1
ATOM 1609 C C . LEU A 1 216 ? -0.899 -1.718 0.041 1.00 97.50 216 LEU A C 1
ATOM 1611 O O . LEU A 1 216 ? -1.138 -0.522 -0.117 1.00 97.50 216 LEU A O 1
ATOM 1615 N N . GLY A 1 217 ? -0.549 -2.510 -0.965 1.00 95.12 217 GLY A N 1
ATOM 1616 C CA . GLY A 1 217 ? -0.468 -2.008 -2.331 1.00 95.12 217 GLY A CA 1
ATOM 1617 C C . GLY A 1 217 ? -0.406 -3.107 -3.378 1.00 95.12 217 GLY A C 1
ATOM 1618 O O . GLY A 1 217 ? -0.155 -4.269 -3.069 1.00 95.12 217 GLY A O 1
ATOM 1619 N N . ASP A 1 218 ? -0.632 -2.731 -4.630 1.00 92.69 218 ASP A N 1
ATOM 1620 C CA . ASP A 1 218 ? -0.574 -3.585 -5.817 1.00 92.69 218 ASP A CA 1
ATOM 1621 C C . ASP A 1 218 ? 0.326 -2.948 -6.886 1.00 92.69 218 ASP A C 1
ATOM 1623 O O . ASP A 1 218 ? 0.434 -1.724 -6.942 1.00 92.69 218 ASP A O 1
ATOM 1627 N N . SER A 1 219 ? 0.976 -3.741 -7.738 1.00 91.75 219 SER A N 1
ATOM 1628 C CA . SER A 1 219 ? 1.827 -3.249 -8.831 1.00 91.75 219 SER A CA 1
ATOM 1629 C C . SER A 1 219 ? 2.821 -2.170 -8.352 1.00 91.75 219 SER A C 1
ATOM 1631 O O . SER A 1 219 ? 3.617 -2.409 -7.443 1.00 91.75 219 SER A O 1
ATOM 1633 N N . MET A 1 220 ? 2.769 -0.945 -8.880 1.00 91.12 220 MET A N 1
ATOM 1634 C CA . MET A 1 220 ? 3.593 0.158 -8.367 1.00 91.12 220 MET A CA 1
ATOM 1635 C C . MET A 1 220 ? 3.243 0.569 -6.928 1.00 91.12 220 MET A C 1
ATOM 1637 O O . MET A 1 220 ? 4.136 0.912 -6.159 1.00 91.12 220 MET A O 1
ATOM 1641 N N . GLY A 1 221 ? 1.977 0.491 -6.516 1.00 92.56 221 GLY A N 1
ATOM 1642 C CA . GLY A 1 221 ? 1.589 0.685 -5.117 1.00 92.56 221 GLY A CA 1
ATOM 1643 C C . GLY A 1 221 ? 2.194 -0.375 -4.188 1.00 92.56 221 GLY A C 1
ATOM 1644 O O . GLY A 1 221 ? 2.601 -0.059 -3.073 1.00 92.56 221 GLY A O 1
ATOM 1645 N N . ALA A 1 222 ? 2.345 -1.615 -4.662 1.00 95.25 222 ALA A N 1
ATOM 1646 C CA . ALA A 1 222 ? 3.064 -2.673 -3.949 1.00 95.25 222 ALA A CA 1
ATOM 1647 C C . ALA A 1 222 ? 4.554 -2.329 -3.804 1.00 95.25 222 ALA A C 1
ATOM 1649 O O . ALA A 1 222 ? 5.123 -2.497 -2.725 1.00 95.25 222 ALA A O 1
ATOM 1650 N N . SER A 1 223 ? 5.177 -1.774 -4.847 1.00 95.75 223 SER A N 1
ATOM 1651 C CA . SER A 1 223 ? 6.550 -1.264 -4.764 1.00 95.75 223 SER A CA 1
ATOM 1652 C C . SER A 1 223 ? 6.688 -0.122 -3.754 1.00 95.75 223 SER A C 1
ATOM 1654 O O . SER A 1 223 ? 7.672 -0.089 -3.020 1.00 95.75 223 SER A O 1
ATOM 1656 N N . ALA A 1 224 ? 5.703 0.780 -3.660 1.00 94.44 224 ALA A N 1
ATOM 1657 C CA . ALA A 1 224 ? 5.676 1.826 -2.635 1.00 94.44 224 ALA A CA 1
ATOM 1658 C C . ALA A 1 224 ? 5.569 1.235 -1.221 1.00 94.44 224 ALA A C 1
ATOM 1660 O O . ALA A 1 224 ? 6.327 1.621 -0.333 1.00 94.44 224 ALA A O 1
ATOM 1661 N N . ALA A 1 225 ? 4.683 0.255 -1.023 1.00 96.94 225 ALA A N 1
ATOM 1662 C CA . ALA A 1 225 ? 4.531 -0.435 0.256 1.00 96.94 225 ALA A CA 1
ATOM 1663 C C . ALA A 1 225 ? 5.847 -1.095 0.717 1.00 96.94 225 ALA A C 1
ATOM 1665 O O . ALA A 1 225 ? 6.187 -1.044 1.897 1.00 96.94 225 ALA A O 1
ATOM 1666 N N . LEU A 1 226 ? 6.631 -1.651 -0.215 1.00 97.88 226 LEU A N 1
ATOM 1667 C CA . LEU A 1 226 ? 7.972 -2.173 0.070 1.00 97.88 226 LEU A CA 1
ATOM 1668 C C . LEU A 1 226 ? 8.998 -1.060 0.330 1.00 97.88 226 LEU A C 1
ATOM 1670 O O . LEU A 1 226 ? 9.770 -1.154 1.284 1.00 97.88 226 LEU A O 1
ATOM 1674 N N . MET A 1 227 ? 8.987 0.006 -0.474 1.00 95.88 227 MET A N 1
ATOM 1675 C CA . MET A 1 227 ? 9.888 1.159 -0.343 1.00 95.88 227 MET A CA 1
ATOM 1676 C C . MET A 1 227 ? 9.768 1.844 1.024 1.00 95.88 227 MET A C 1
ATOM 1678 O O . MET A 1 227 ? 10.766 2.273 1.596 1.00 95.88 227 MET A O 1
ATOM 1682 N N . PHE A 1 228 ? 8.554 1.932 1.568 1.00 96.44 228 PHE A N 1
ATOM 1683 C CA . PHE A 1 228 ? 8.285 2.589 2.849 1.00 96.44 228 PHE A CA 1
ATOM 1684 C C . PHE A 1 228 ? 8.108 1.603 4.013 1.00 96.44 228 PHE A C 1
ATOM 1686 O O . PHE A 1 228 ? 7.731 2.009 5.111 1.00 96.44 228 PHE A O 1
ATOM 1693 N N . SER A 1 229 ? 8.433 0.324 3.806 1.00 97.75 229 SER A N 1
ATOM 1694 C CA . SER A 1 229 ? 8.209 -0.768 4.765 1.00 97.75 229 SER A CA 1
ATOM 1695 C C . SER A 1 229 ? 8.850 -0.565 6.143 1.00 97.75 229 SER A C 1
ATOM 1697 O O . SER A 1 229 ? 8.412 -1.177 7.112 1.00 97.75 229 SER A O 1
ATOM 1699 N N . GLN A 1 230 ? 9.861 0.296 6.278 1.00 96.50 230 GLN A N 1
ATOM 1700 C CA . GLN A 1 230 ? 10.461 0.655 7.573 1.00 96.50 230 GLN A CA 1
ATOM 1701 C C . GLN A 1 230 ? 9.500 1.405 8.512 1.00 96.50 230 GLN A C 1
ATOM 1703 O O . GLN A 1 230 ? 9.740 1.475 9.712 1.00 96.50 230 GLN A O 1
ATOM 1708 N N . LEU A 1 231 ? 8.425 1.984 7.973 1.00 97.00 231 LEU A N 1
ATOM 1709 C CA . LEU A 1 231 ? 7.398 2.695 8.737 1.00 97.00 231 LEU A CA 1
ATOM 1710 C C . LEU A 1 231 ? 6.219 1.784 9.132 1.00 97.00 231 LEU A C 1
ATOM 1712 O O . LEU A 1 231 ? 5.242 2.269 9.701 1.00 97.00 231 LEU A O 1
ATOM 1716 N N . ALA A 1 232 ? 6.277 0.495 8.786 1.00 98.25 232 ALA A N 1
ATOM 1717 C CA . ALA A 1 232 ? 5.187 -0.458 8.946 1.00 98.25 232 ALA A CA 1
ATOM 1718 C C . ALA A 1 232 ? 5.486 -1.506 10.028 1.00 98.25 232 ALA A C 1
ATOM 1720 O O . ALA A 1 232 ? 6.640 -1.822 10.307 1.00 98.25 232 ALA A O 1
ATOM 1721 N N . THR A 1 233 ? 4.436 -2.101 10.591 1.00 98.44 233 THR A N 1
ATOM 1722 C CA . THR A 1 233 ? 4.523 -3.357 11.355 1.00 98.44 233 THR A CA 1
ATOM 1723 C C . THR A 1 233 ? 4.273 -4.569 10.462 1.00 98.44 233 THR A C 1
ATOM 1725 O O . THR A 1 233 ? 4.863 -5.628 10.675 1.00 98.44 233 THR A O 1
ATOM 1728 N N . ALA A 1 234 ? 3.470 -4.403 9.409 1.00 98.69 234 ALA A N 1
ATOM 1729 C CA . ALA A 1 234 ? 3.268 -5.416 8.384 1.00 98.69 234 ALA A CA 1
ATOM 1730 C C . ALA A 1 234 ? 3.117 -4.810 6.985 1.00 98.69 234 ALA A C 1
ATOM 1732 O O . ALA A 1 234 ? 2.641 -3.687 6.809 1.00 98.69 234 ALA A O 1
ATOM 1733 N N . VAL A 1 235 ? 3.498 -5.582 5.971 1.00 98.75 235 VAL A N 1
ATOM 1734 C CA . VAL A 1 235 ? 3.361 -5.212 4.562 1.00 98.75 235 VAL A CA 1
ATOM 1735 C C . VAL A 1 235 ? 2.695 -6.351 3.804 1.00 98.75 235 VAL A C 1
ATOM 1737 O O . VAL A 1 235 ? 3.128 -7.499 3.889 1.00 98.75 235 VAL A O 1
ATOM 1740 N N . MET A 1 236 ? 1.670 -6.016 3.026 1.00 98.50 236 MET A N 1
ATOM 1741 C CA . MET A 1 236 ? 1.020 -6.923 2.088 1.00 98.50 236 MET A CA 1
ATOM 1742 C C . MET A 1 236 ? 1.039 -6.299 0.700 1.00 98.50 236 MET A C 1
ATOM 1744 O O . MET A 1 236 ? 0.344 -5.320 0.428 1.00 98.50 236 MET A O 1
ATOM 1748 N N . ALA A 1 237 ? 1.858 -6.866 -0.176 1.00 97.81 237 ALA A N 1
ATOM 1749 C CA . ALA A 1 237 ? 2.119 -6.299 -1.489 1.00 97.81 237 ALA A CA 1
ATOM 1750 C C . ALA A 1 237 ? 1.746 -7.305 -2.589 1.00 97.81 237 ALA A C 1
ATOM 1752 O O . ALA A 1 237 ? 2.120 -8.473 -2.514 1.00 97.81 237 ALA A O 1
ATOM 1753 N N . PHE A 1 238 ? 1.011 -6.866 -3.611 1.00 96.50 238 PHE A N 1
ATOM 1754 C CA . PHE A 1 238 ? 0.582 -7.706 -4.735 1.00 96.50 238 PHE A CA 1
ATOM 1755 C C . PHE A 1 238 ? 1.354 -7.347 -6.009 1.00 96.50 238 PHE A C 1
ATOM 1757 O O . PHE A 1 238 ? 1.253 -6.219 -6.479 1.00 96.50 238 PHE A O 1
ATOM 1764 N N . CYS A 1 239 ? 2.097 -8.297 -6.574 1.00 95.00 239 CYS A N 1
ATOM 1765 C CA . CYS A 1 239 ? 2.869 -8.158 -7.818 1.00 95.00 239 CYS A CA 1
ATOM 1766 C C . CYS A 1 239 ? 3.723 -6.868 -7.897 1.00 95.00 239 CYS A C 1
ATOM 1768 O O . CYS A 1 239 ? 3.559 -6.08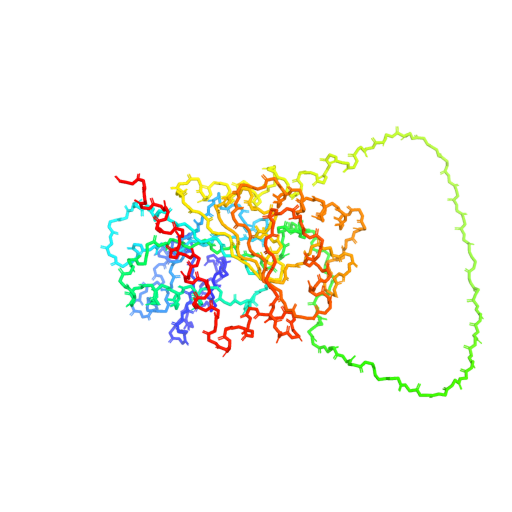9 -8.838 1.00 95.00 239 CYS A O 1
ATOM 1770 N N . PRO A 1 240 ? 4.610 -6.594 -6.918 1.00 95.44 240 PRO A N 1
ATOM 1771 C CA . PRO A 1 240 ? 5.455 -5.402 -6.942 1.00 95.44 240 PRO A CA 1
ATOM 1772 C C . PRO A 1 240 ? 6.381 -5.383 -8.161 1.00 95.44 240 PRO A C 1
ATOM 1774 O O . PRO A 1 240 ? 6.942 -6.409 -8.544 1.00 95.44 240 PRO A O 1
ATOM 1777 N N . GLN A 1 241 ? 6.622 -4.193 -8.707 1.00 94.06 241 GLN A N 1
ATOM 1778 C CA . GLN A 1 241 ? 7.702 -3.969 -9.668 1.00 94.06 241 GLN A CA 1
ATOM 1779 C C . GLN A 1 241 ? 8.976 -3.557 -8.922 1.00 94.06 241 GLN A C 1
ATOM 1781 O O . GLN A 1 241 ? 9.083 -2.440 -8.411 1.00 94.06 241 GLN A O 1
ATOM 1786 N N . VAL A 1 242 ? 9.925 -4.482 -8.824 1.00 95.50 242 VAL A N 1
ATOM 1787 C CA . VAL A 1 242 ? 11.186 -4.326 -8.087 1.00 95.50 242 VAL A CA 1
ATOM 1788 C C . VAL A 1 242 ? 12.262 -3.703 -8.975 1.00 95.50 242 VAL A C 1
ATOM 1790 O O . VAL A 1 242 ? 12.953 -2.775 -8.560 1.00 95.50 242 VAL A O 1
ATOM 1793 N N . ASP A 1 243 ? 12.372 -4.178 -10.214 1.00 94.12 243 ASP A N 1
ATOM 1794 C CA . ASP A 1 243 ? 13.311 -3.689 -11.214 1.00 94.12 243 ASP A CA 1
ATOM 1795 C C . ASP A 1 243 ? 12.570 -3.140 -12.434 1.00 94.12 243 ASP A C 1
ATOM 1797 O O . ASP A 1 243 ? 12.088 -3.877 -13.300 1.00 94.12 243 ASP A O 1
ATOM 1801 N N . LEU A 1 244 ? 12.531 -1.811 -12.514 1.00 91.62 244 LEU A N 1
ATOM 1802 C CA . LEU A 1 244 ? 11.862 -1.089 -13.587 1.00 91.62 244 LEU A CA 1
ATOM 1803 C C . LEU A 1 244 ? 12.611 -1.147 -14.923 1.00 91.62 244 LEU A C 1
ATOM 1805 O O . LEU A 1 244 ? 12.000 -0.838 -15.939 1.00 91.62 244 LEU A O 1
ATOM 1809 N N . THR A 1 245 ? 13.877 -1.583 -14.976 1.00 88.62 245 THR A N 1
ATOM 1810 C CA . THR A 1 245 ? 14.575 -1.791 -16.265 1.00 88.62 245 THR A CA 1
ATOM 1811 C C . THR A 1 245 ? 13.916 -2.900 -17.088 1.00 88.62 245 THR A C 1
ATOM 1813 O O . THR A 1 245 ? 13.855 -2.827 -18.315 1.00 88.62 245 THR A O 1
ATOM 1816 N N . SER A 1 246 ? 13.373 -3.902 -16.393 1.00 81.50 246 SER A N 1
ATOM 1817 C CA . SER A 1 246 ? 12.704 -5.074 -16.964 1.00 81.50 246 SER A CA 1
ATOM 1818 C C . SER A 1 246 ? 11.175 -4.981 -16.904 1.00 81.50 246 SER A C 1
ATOM 1820 O O . SER A 1 246 ? 10.477 -5.905 -17.323 1.00 81.50 246 SER A O 1
ATOM 1822 N N . ALA A 1 247 ? 10.628 -3.874 -16.392 1.00 77.56 247 ALA A N 1
ATOM 1823 C CA . ALA A 1 247 ? 9.191 -3.640 -16.373 1.00 77.56 247 ALA A CA 1
ATOM 1824 C C . ALA A 1 247 ? 8.666 -3.318 -17.780 1.00 77.56 247 ALA A C 1
ATOM 1826 O O . ALA A 1 247 ? 9.294 -2.574 -18.543 1.00 77.56 247 ALA A O 1
ATOM 1827 N N . SER A 1 248 ? 7.495 -3.872 -18.102 1.00 68.19 248 SER A N 1
ATOM 1828 C CA . SER A 1 248 ? 6.777 -3.631 -19.360 1.00 68.19 248 SER A CA 1
ATOM 1829 C C . SER A 1 248 ? 6.254 -2.198 -19.467 1.00 68.19 248 SER A C 1
ATOM 1831 O O . SER A 1 248 ? 6.249 -1.627 -20.552 1.00 68.19 248 SER A O 1
ATOM 1833 N N . ILE A 1 249 ? 5.868 -1.602 -18.337 1.00 69.81 249 ILE A N 1
ATOM 1834 C CA . ILE A 1 249 ? 5.426 -0.210 -18.222 1.00 69.81 249 ILE A CA 1
ATOM 1835 C C . ILE A 1 249 ? 6.377 0.488 -17.255 1.00 69.81 249 ILE A C 1
ATOM 1837 O O . ILE A 1 249 ? 6.430 0.132 -16.080 1.00 69.81 249 ILE A O 1
ATOM 1841 N N . ARG A 1 250 ? 7.130 1.479 -17.738 1.00 78.69 250 ARG A N 1
ATOM 1842 C CA . ARG A 1 250 ? 8.122 2.203 -16.932 1.00 78.69 250 ARG A CA 1
ATOM 1843 C C . ARG A 1 250 ? 8.212 3.673 -17.336 1.00 78.69 250 ARG A C 1
ATOM 1845 O O . ARG A 1 250 ? 7.983 3.993 -18.499 1.00 78.69 250 ARG A O 1
ATOM 1852 N N . PRO A 1 251 ? 8.561 4.572 -16.402 1.00 79.75 251 PRO A N 1
ATOM 1853 C CA . PRO A 1 251 ? 8.763 5.977 -16.729 1.00 79.75 251 PRO A CA 1
ATOM 1854 C C . PRO A 1 251 ? 10.016 6.175 -17.592 1.00 79.75 251 PRO A C 1
ATOM 1856 O O . PRO A 1 251 ? 10.991 5.435 -17.462 1.00 79.75 251 PRO A O 1
ATOM 1859 N N . SER A 1 252 ? 10.035 7.232 -18.405 1.00 83.44 252 SER A N 1
ATOM 1860 C CA . SER A 1 252 ? 11.215 7.653 -19.173 1.00 83.44 252 SER A CA 1
ATOM 1861 C C . SER A 1 252 ? 12.311 8.195 -18.248 1.00 83.44 252 SER A C 1
ATOM 1863 O O . SER A 1 252 ? 12.349 9.380 -17.906 1.00 83.44 252 SER A O 1
ATOM 1865 N N . ARG A 1 253 ? 13.194 7.304 -17.791 1.00 86.44 253 ARG A N 1
ATOM 1866 C CA . ARG A 1 253 ? 14.282 7.580 -16.843 1.00 86.44 253 ARG A CA 1
ATOM 1867 C C . ARG A 1 253 ? 15.570 6.871 -17.266 1.00 86.44 253 ARG A C 1
ATOM 1869 O O . ARG A 1 253 ? 15.552 5.994 -18.121 1.00 86.44 253 ARG A O 1
ATOM 1876 N N . SER A 1 254 ? 16.697 7.298 -16.696 1.00 88.44 254 SER A N 1
ATOM 1877 C CA . SER A 1 254 ? 18.010 6.711 -16.982 1.00 88.44 254 SER A CA 1
ATOM 1878 C C . SER A 1 254 ? 18.233 5.400 -16.225 1.00 88.44 254 SER A C 1
ATOM 1880 O O . SER A 1 254 ? 17.665 5.188 -15.154 1.00 88.44 254 SER A O 1
ATOM 1882 N N . ASP A 1 255 ? 19.147 4.561 -16.714 1.00 88.25 255 ASP A N 1
ATOM 1883 C CA . ASP A 1 255 ? 19.519 3.302 -16.049 1.00 88.25 255 ASP A CA 1
ATOM 1884 C C . ASP A 1 255 ? 20.016 3.513 -14.617 1.00 88.25 255 ASP A C 1
ATOM 1886 O O . ASP A 1 255 ? 19.641 2.776 -13.709 1.00 88.25 255 ASP A O 1
ATOM 1890 N N . ALA A 1 256 ? 20.797 4.571 -14.382 1.00 88.62 256 ALA A N 1
ATOM 1891 C CA . ALA A 1 256 ? 21.255 4.935 -13.042 1.00 88.62 256 ALA A CA 1
ATOM 1892 C C . ALA A 1 256 ? 20.088 5.261 -12.091 1.00 88.62 256 ALA A C 1
ATOM 1894 O O . ALA A 1 256 ? 20.162 4.992 -10.888 1.00 88.62 256 ALA A O 1
ATOM 1895 N N . TRP A 1 257 ? 19.003 5.834 -12.622 1.00 89.12 257 TRP A N 1
ATOM 1896 C CA . TRP A 1 257 ? 17.791 6.087 -11.853 1.00 89.12 257 TRP A CA 1
ATOM 1897 C C . TRP A 1 257 ? 17.060 4.777 -11.535 1.00 89.12 257 TRP A C 1
ATOM 1899 O O . TRP A 1 257 ? 16.709 4.559 -10.377 1.00 89.12 257 TRP A O 1
ATOM 1909 N N . PHE A 1 258 ? 16.903 3.877 -12.512 1.00 90.50 258 PHE A N 1
ATOM 1910 C CA . PHE A 1 258 ? 16.284 2.565 -12.286 1.00 90.50 258 PHE A CA 1
ATOM 1911 C C . PHE A 1 258 ? 17.059 1.719 -11.269 1.00 90.50 258 PHE A C 1
ATOM 1913 O O . PHE A 1 258 ? 16.456 1.137 -10.369 1.00 90.50 258 PHE A O 1
ATOM 1920 N N . GLN A 1 259 ? 18.391 1.710 -11.359 1.00 91.19 259 GLN A N 1
ATOM 1921 C CA . GLN A 1 259 ? 19.258 1.061 -10.373 1.00 91.19 259 GLN A CA 1
ATOM 1922 C C . GLN A 1 259 ? 19.055 1.662 -8.982 1.00 91.19 259 GLN A C 1
ATOM 1924 O O . GLN A 1 259 ? 18.835 0.929 -8.025 1.00 91.19 259 GLN A O 1
ATOM 1929 N N . SER A 1 260 ? 19.030 2.995 -8.874 1.00 90.19 260 SER A N 1
ATOM 1930 C CA . SER A 1 260 ? 18.787 3.665 -7.592 1.00 90.19 260 SER A CA 1
ATOM 1931 C C . SER A 1 260 ? 17.419 3.309 -7.009 1.00 90.19 260 SER A C 1
ATOM 1933 O O . SER A 1 260 ? 17.323 3.065 -5.811 1.00 90.19 260 SER A O 1
ATOM 1935 N N . PHE A 1 261 ? 16.363 3.262 -7.824 1.00 92.44 261 PHE A N 1
ATOM 1936 C CA . PHE A 1 261 ? 15.037 2.830 -7.377 1.00 92.44 261 PHE A CA 1
ATOM 1937 C C . PHE A 1 261 ? 15.085 1.410 -6.800 1.00 92.44 261 PHE A C 1
ATOM 1939 O O . PHE A 1 261 ? 14.656 1.196 -5.665 1.00 92.44 261 PHE A O 1
ATOM 1946 N N . ARG A 1 262 ? 15.665 0.466 -7.552 1.00 94.62 262 ARG A N 1
ATOM 1947 C CA . ARG A 1 262 ? 15.786 -0.936 -7.141 1.00 94.62 262 ARG A CA 1
ATOM 1948 C C . ARG A 1 262 ? 16.572 -1.070 -5.841 1.00 94.62 262 ARG A C 1
ATOM 1950 O O . ARG A 1 262 ? 16.108 -1.719 -4.909 1.00 94.62 262 ARG A O 1
ATOM 1957 N N . ASP A 1 263 ? 17.730 -0.423 -5.758 1.00 94.25 263 ASP A N 1
ATOM 1958 C CA . ASP A 1 263 ? 18.612 -0.498 -4.594 1.00 94.25 263 ASP A CA 1
ATOM 1959 C C . ASP A 1 263 ? 17.943 0.078 -3.339 1.00 94.25 263 ASP A C 1
ATOM 1961 O O . ASP A 1 263 ? 18.051 -0.508 -2.262 1.00 94.25 263 ASP A O 1
ATOM 1965 N N . ASN A 1 264 ? 17.206 1.189 -3.463 1.00 94.00 264 ASN A N 1
ATOM 1966 C CA . ASN A 1 264 ? 16.467 1.761 -2.335 1.00 94.00 264 ASN A CA 1
ATOM 1967 C C . ASN A 1 264 ? 15.314 0.854 -1.888 1.00 94.00 264 ASN A C 1
ATOM 1969 O O . ASN A 1 264 ? 15.173 0.626 -0.689 1.00 94.00 264 ASN A O 1
ATOM 1973 N N . LEU A 1 265 ? 14.538 0.291 -2.821 1.00 95.81 265 LEU A N 1
ATOM 1974 C CA . LEU A 1 265 ? 13.445 -0.630 -2.496 1.00 95.81 265 LEU A CA 1
ATOM 1975 C C . LEU A 1 265 ? 13.972 -1.873 -1.776 1.00 95.81 265 LEU A C 1
ATOM 1977 O O . LEU A 1 265 ? 13.467 -2.238 -0.714 1.00 95.81 265 LEU A O 1
ATOM 1981 N N . LEU A 1 266 ? 15.009 -2.507 -2.330 1.00 97.19 266 LEU A N 1
ATOM 1982 C CA . LEU A 1 266 ? 15.612 -3.702 -1.744 1.00 97.19 266 LEU A CA 1
ATOM 1983 C C . LEU A 1 266 ? 16.249 -3.403 -0.385 1.00 97.19 266 LEU A C 1
ATOM 1985 O O . LEU A 1 266 ? 16.091 -4.196 0.543 1.00 97.19 266 LEU A O 1
ATOM 1989 N N . SER A 1 267 ? 16.924 -2.260 -0.240 1.00 96.00 267 SER A N 1
ATOM 1990 C CA . SER A 1 267 ? 17.495 -1.814 1.035 1.00 96.00 267 SER A CA 1
ATOM 1991 C C . SER A 1 267 ? 16.409 -1.585 2.087 1.00 96.00 267 SER A C 1
ATOM 1993 O O . SER A 1 267 ? 16.523 -2.089 3.207 1.00 96.00 267 SER A O 1
ATOM 1995 N N . ALA A 1 268 ? 15.319 -0.899 1.727 1.00 96.00 268 ALA A N 1
ATOM 1996 C CA . ALA A 1 268 ? 14.195 -0.648 2.622 1.00 96.00 268 ALA A CA 1
ATOM 1997 C C . ALA A 1 268 ? 13.541 -1.952 3.086 1.00 96.00 268 ALA A C 1
ATOM 1999 O O . ALA A 1 268 ? 13.411 -2.170 4.288 1.00 96.00 268 ALA A O 1
ATOM 2000 N N . ALA A 1 269 ? 13.229 -2.853 2.148 1.00 97.62 269 ALA A N 1
ATOM 2001 C CA . ALA A 1 269 ? 12.658 -4.156 2.465 1.00 97.62 269 ALA A CA 1
ATOM 2002 C C . ALA A 1 269 ? 13.599 -4.998 3.339 1.00 97.62 269 ALA A C 1
ATOM 2004 O O . ALA A 1 269 ? 13.137 -5.606 4.294 1.00 97.62 269 ALA A O 1
ATOM 2005 N N . SER A 1 270 ? 14.909 -4.998 3.058 1.00 97.56 270 SER A N 1
ATOM 2006 C CA . SER A 1 270 ? 15.904 -5.779 3.816 1.00 97.56 270 SER A CA 1
ATOM 2007 C C . SER A 1 270 ? 16.114 -5.280 5.244 1.00 97.56 270 SER A C 1
ATOM 2009 O O . SER A 1 270 ? 16.457 -6.066 6.119 1.00 97.56 270 SER A O 1
ATOM 2011 N N . SER A 1 271 ? 15.969 -3.974 5.469 1.00 96.06 271 SER A N 1
ATOM 2012 C CA . SER A 1 271 ? 16.200 -3.332 6.771 1.00 96.06 271 SER A CA 1
ATOM 2013 C C . SER A 1 271 ? 14.918 -3.104 7.572 1.00 96.06 271 SER A C 1
ATOM 2015 O O . SER A 1 271 ? 14.981 -2.618 8.701 1.00 96.06 271 SER A O 1
ATOM 2017 N N . SER A 1 272 ? 13.758 -3.430 7.000 1.00 97.31 272 SER A N 1
ATOM 2018 C CA . SER A 1 272 ? 12.471 -3.310 7.674 1.00 97.31 272 SER A CA 1
ATOM 2019 C C . SER A 1 272 ? 12.342 -4.336 8.800 1.00 97.31 272 SER A C 1
ATOM 2021 O O . SER A 1 272 ? 12.717 -5.496 8.658 1.00 97.31 272 SER A O 1
ATOM 2023 N N . SER A 1 273 ? 11.757 -3.914 9.920 1.00 96.75 273 SER A N 1
ATOM 2024 C CA . SER A 1 273 ? 11.319 -4.807 10.996 1.00 96.75 273 SER A CA 1
ATOM 2025 C C . SER A 1 273 ? 9.913 -5.376 10.766 1.00 96.75 273 SER A C 1
ATOM 2027 O O . SER A 1 273 ? 9.433 -6.158 11.586 1.00 96.75 273 SER A O 1
ATOM 2029 N N . ALA A 1 274 ? 9.238 -4.980 9.683 1.00 98.06 274 ALA A N 1
ATOM 2030 C CA . ALA A 1 274 ? 7.878 -5.397 9.384 1.00 98.06 274 ALA A CA 1
ATOM 2031 C C . ALA A 1 274 ? 7.809 -6.872 8.972 1.00 98.06 274 ALA A C 1
ATOM 2033 O O . ALA A 1 274 ? 8.722 -7.416 8.347 1.00 98.06 274 ALA A O 1
ATOM 2034 N N . SER A 1 275 ? 6.662 -7.499 9.228 1.00 98.38 275 SER A N 1
ATOM 2035 C CA . SER A 1 275 ? 6.310 -8.770 8.593 1.00 98.38 275 SER A CA 1
ATOM 2036 C C . SER A 1 275 ? 5.888 -8.509 7.143 1.00 98.38 275 SER A C 1
ATOM 2038 O O . SER A 1 275 ? 4.824 -7.939 6.903 1.00 98.38 275 SER A O 1
ATOM 2040 N N . ILE A 1 276 ? 6.723 -8.887 6.169 1.00 98.69 276 ILE A N 1
ATOM 2041 C CA . ILE A 1 276 ? 6.485 -8.598 4.747 1.00 98.69 276 ILE A CA 1
ATOM 2042 C C . ILE A 1 276 ? 6.023 -9.858 4.014 1.00 98.69 276 ILE A C 1
ATOM 2044 O O . ILE A 1 276 ? 6.774 -10.826 3.890 1.00 98.69 276 ILE A O 1
ATOM 2048 N N . THR A 1 277 ? 4.809 -9.807 3.460 1.00 98.69 277 THR A N 1
ATOM 2049 C CA . THR A 1 277 ? 4.281 -10.825 2.544 1.00 98.69 277 THR A CA 1
ATOM 2050 C C . THR A 1 277 ? 4.044 -10.224 1.163 1.00 98.69 277 THR A C 1
ATOM 2052 O O . THR A 1 277 ? 3.334 -9.229 1.003 1.00 98.69 277 THR A O 1
ATOM 2055 N N . VAL A 1 278 ? 4.625 -10.856 0.147 1.00 98.56 278 VAL A N 1
ATOM 2056 C CA . VAL A 1 278 ? 4.427 -10.523 -1.261 1.00 98.56 278 VAL A CA 1
ATOM 2057 C C . VAL A 1 278 ? 3.628 -11.626 -1.929 1.00 98.56 278 VAL A C 1
ATOM 2059 O O . VAL A 1 278 ? 4.053 -12.776 -1.973 1.00 98.56 278 VAL A O 1
ATOM 2062 N N . HIS A 1 279 ? 2.476 -11.270 -2.480 1.00 98.00 279 HIS A N 1
ATOM 2063 C CA . HIS A 1 279 ? 1.667 -12.157 -3.301 1.00 98.00 279 HIS A CA 1
ATOM 2064 C C . HIS A 1 279 ? 1.972 -11.902 -4.776 1.00 98.00 279 HIS A C 1
ATOM 2066 O O . HIS A 1 279 ? 1.877 -10.765 -5.232 1.00 98.00 279 HIS A O 1
ATOM 2072 N N . CYS A 1 280 ? 2.308 -12.943 -5.532 1.00 95.44 280 CYS A N 1
ATOM 2073 C CA . CYS A 1 280 ? 2.536 -12.849 -6.975 1.00 95.44 280 CYS A CA 1
ATOM 2074 C C . CYS A 1 280 ? 1.735 -13.905 -7.742 1.00 95.44 280 CYS A C 1
ATOM 2076 O O . CYS A 1 280 ? 1.376 -14.947 -7.189 1.00 95.44 280 CYS A O 1
ATOM 2078 N N . GLY A 1 281 ? 1.412 -13.605 -9.000 1.00 93.81 281 GLY A N 1
ATOM 2079 C CA . GLY A 1 281 ? 0.902 -14.596 -9.941 1.00 93.81 281 GLY A CA 1
ATOM 2080 C C . GLY A 1 281 ? 1.995 -15.579 -10.365 1.00 93.81 281 GLY A C 1
ATOM 2081 O O . GLY A 1 281 ? 3.162 -15.428 -9.996 1.00 93.81 281 GLY A O 1
ATOM 2082 N N . ASP A 1 282 ? 1.629 -16.573 -11.168 1.00 94.38 282 ASP A N 1
ATOM 2083 C CA . ASP A 1 282 ? 2.568 -17.512 -11.795 1.00 94.38 282 ASP A CA 1
ATOM 2084 C C . ASP A 1 282 ? 3.068 -17.018 -13.163 1.00 94.38 282 ASP A C 1
ATOM 2086 O O . ASP A 1 282 ? 3.833 -17.707 -13.844 1.00 94.38 282 ASP A O 1
ATOM 2090 N N . TRP A 1 283 ? 2.701 -15.789 -13.541 1.00 93.50 283 TRP A N 1
ATOM 2091 C CA . TRP A 1 283 ? 3.280 -15.114 -14.691 1.00 93.50 283 TRP A CA 1
ATOM 2092 C C . TRP A 1 283 ? 4.788 -14.934 -14.495 1.00 93.50 283 TRP A C 1
ATOM 2094 O O . TRP A 1 283 ? 5.250 -14.404 -13.482 1.00 93.50 283 TRP A O 1
ATOM 2104 N N . SER A 1 284 ? 5.573 -15.356 -15.487 1.00 93.12 284 SER A N 1
ATOM 2105 C CA . SER A 1 284 ? 7.038 -15.370 -15.405 1.00 93.12 284 SER A CA 1
ATOM 2106 C C . SER A 1 284 ? 7.639 -14.001 -15.085 1.00 93.12 284 SER A C 1
ATOM 2108 O O . SER A 1 284 ? 8.634 -13.925 -14.368 1.00 93.12 284 SER A O 1
ATOM 2110 N N . HIS A 1 285 ? 7.025 -12.917 -15.565 1.00 91.38 285 HIS A N 1
ATOM 2111 C CA . HIS A 1 285 ? 7.454 -11.557 -15.242 1.00 91.38 285 HIS A CA 1
ATOM 2112 C C . HIS A 1 285 ? 7.329 -11.258 -13.742 1.00 91.38 285 HIS A C 1
ATOM 2114 O O . HIS A 1 285 ? 8.324 -10.886 -13.121 1.00 91.38 285 HIS A O 1
ATOM 2120 N N . ASP A 1 286 ? 6.166 -11.513 -13.139 1.00 92.31 286 ASP A N 1
ATOM 2121 C CA . ASP A 1 286 ? 5.932 -11.294 -11.706 1.00 92.31 286 ASP A CA 1
ATOM 2122 C C . ASP A 1 286 ? 6.817 -12.191 -10.835 1.00 92.31 286 ASP A C 1
ATOM 2124 O O . ASP A 1 286 ? 7.341 -11.749 -9.810 1.00 92.31 286 ASP A O 1
ATOM 2128 N N . LEU A 1 287 ? 7.028 -13.443 -11.253 1.00 94.12 287 LEU A N 1
ATOM 2129 C CA . LEU A 1 287 ? 7.939 -14.361 -10.571 1.00 94.12 287 LEU A CA 1
ATOM 2130 C C . LEU A 1 287 ? 9.377 -13.837 -10.587 1.00 94.12 287 LEU A C 1
ATOM 2132 O O . LEU A 1 287 ? 10.034 -13.851 -9.547 1.00 94.12 287 LEU A O 1
ATOM 2136 N N . ASN A 1 288 ? 9.852 -13.331 -11.727 1.00 94.88 288 ASN A N 1
ATOM 2137 C CA . ASN A 1 288 ? 11.191 -12.755 -11.839 1.00 94.88 288 ASN A CA 1
ATOM 2138 C C . ASN A 1 288 ? 11.353 -11.529 -10.928 1.00 94.88 288 ASN A C 1
ATOM 2140 O O . ASN A 1 288 ? 12.380 -11.400 -10.265 1.00 94.88 288 ASN A O 1
ATOM 2144 N N . GLN A 1 289 ? 10.339 -10.660 -10.842 1.00 95.62 289 GLN A N 1
ATOM 2145 C CA . GLN A 1 289 ? 10.342 -9.519 -9.917 1.00 95.62 289 GLN A CA 1
ATOM 2146 C C . GLN A 1 289 ? 10.380 -9.986 -8.454 1.00 95.62 289 GLN A C 1
ATOM 2148 O O . GLN A 1 289 ? 11.201 -9.519 -7.664 1.00 95.62 289 GLN A O 1
ATOM 2153 N N . ALA A 1 290 ? 9.535 -10.956 -8.092 1.00 95.94 290 ALA A N 1
ATOM 2154 C CA . ALA A 1 290 ? 9.450 -11.470 -6.729 1.00 95.94 290 ALA A CA 1
ATOM 2155 C C . ALA A 1 290 ? 10.723 -12.219 -6.286 1.00 95.94 290 ALA A C 1
ATOM 2157 O O . ALA A 1 290 ? 11.078 -12.191 -5.109 1.00 95.94 290 ALA A O 1
ATOM 2158 N N . GLN A 1 291 ? 11.441 -12.861 -7.211 1.00 96.31 291 GLN A N 1
ATOM 2159 C CA . GLN A 1 291 ? 12.701 -13.558 -6.926 1.00 96.31 291 GLN A CA 1
ATOM 2160 C C . GLN A 1 291 ? 13.840 -12.622 -6.501 1.00 96.31 291 GLN A C 1
ATOM 2162 O O . GLN A 1 291 ? 14.762 -13.078 -5.826 1.00 96.31 291 GLN A O 1
ATOM 2167 N N . MET A 1 292 ? 13.776 -11.335 -6.854 1.00 97.06 292 MET A N 1
ATOM 2168 C CA . MET A 1 292 ? 14.785 -10.340 -6.464 1.00 97.06 292 MET A CA 1
ATOM 2169 C C . MET A 1 292 ? 14.658 -9.897 -5.001 1.00 97.06 292 MET A C 1
ATOM 2171 O O . MET A 1 292 ? 15.569 -9.263 -4.472 1.00 97.06 292 MET A O 1
ATOM 2175 N N . LEU A 1 293 ? 13.527 -10.188 -4.352 1.00 98.06 293 LEU A N 1
ATOM 2176 C CA . LEU A 1 293 ? 13.237 -9.717 -3.003 1.00 98.06 293 LEU A CA 1
ATOM 2177 C C . LEU A 1 293 ? 14.120 -10.409 -1.950 1.00 98.06 293 LEU A C 1
ATOM 2179 O O . LEU A 1 293 ? 14.413 -11.605 -2.067 1.00 98.06 293 LEU A O 1
ATOM 2183 N N . PRO A 1 294 ? 14.529 -9.681 -0.896 1.00 96.69 294 PRO A N 1
ATOM 2184 C CA . PRO A 1 294 ? 15.473 -10.190 0.088 1.00 96.69 294 PRO A CA 1
ATOM 2185 C C . PRO A 1 294 ? 14.852 -11.298 0.946 1.00 96.69 294 PRO A C 1
ATOM 2187 O O . PRO A 1 294 ? 13.812 -11.120 1.580 1.00 96.69 294 PRO A O 1
ATOM 2190 N N . LYS A 1 295 ? 15.533 -12.445 1.013 1.00 94.88 295 LYS A N 1
ATOM 2191 C CA . LYS A 1 295 ? 15.185 -13.575 1.889 1.00 94.88 295 LYS A CA 1
ATOM 2192 C C . LYS A 1 295 ? 16.119 -13.604 3.110 1.00 94.88 295 LYS A C 1
ATOM 2194 O O . LYS A 1 295 ? 17.300 -13.306 2.944 1.00 94.88 295 LYS A O 1
ATOM 2199 N N . PRO A 1 296 ? 15.642 -13.982 4.314 1.00 94.19 296 PRO A N 1
ATOM 2200 C CA . PRO A 1 296 ? 14.289 -14.454 4.640 1.00 94.19 296 PRO A CA 1
ATOM 2201 C C . PRO A 1 296 ? 13.282 -13.331 4.949 1.00 94.19 296 PRO A C 1
ATOM 2203 O O . PRO A 1 296 ? 12.143 -13.628 5.287 1.00 94.19 296 PRO A O 1
ATOM 2206 N N . GLN A 1 297 ? 13.696 -12.064 4.847 1.00 96.69 297 GLN A N 1
ATOM 2207 C CA . GLN A 1 297 ? 12.912 -10.901 5.274 1.00 96.69 297 GLN A CA 1
ATOM 2208 C C . GLN A 1 297 ? 11.546 -10.782 4.580 1.00 96.69 297 GLN A C 1
ATOM 2210 O O . GLN A 1 297 ? 10.584 -10.309 5.182 1.00 96.69 297 GLN A O 1
ATOM 2215 N N . VAL A 1 298 ? 11.452 -11.222 3.323 1.00 98.25 298 VAL A N 1
ATOM 2216 C CA . VAL A 1 298 ? 10.219 -11.195 2.535 1.00 98.25 298 VAL A CA 1
ATOM 2217 C C . VAL A 1 298 ? 9.719 -12.608 2.253 1.00 98.25 298 VAL A C 1
ATOM 2219 O O . VAL A 1 298 ? 10.400 -13.413 1.611 1.00 98.25 298 VAL A O 1
ATOM 2222 N N . GLN A 1 299 ? 8.488 -12.892 2.680 1.00 98.31 299 GLN A N 1
ATOM 2223 C CA . GLN A 1 299 ? 7.775 -14.111 2.317 1.00 98.31 299 GLN A CA 1
ATOM 2224 C C . GLN A 1 299 ? 7.061 -13.914 0.978 1.00 98.31 299 GLN A C 1
ATOM 2226 O O . GLN A 1 299 ? 6.236 -13.016 0.840 1.00 98.31 299 GLN A O 1
ATOM 2231 N N . VAL A 1 300 ? 7.338 -14.777 0.000 1.00 98.06 300 VAL A N 1
ATOM 2232 C CA . VAL A 1 300 ? 6.656 -14.760 -1.302 1.00 98.06 300 VAL A CA 1
ATOM 2233 C C . VAL A 1 300 ? 5.620 -15.881 -1.358 1.00 98.06 300 VAL A C 1
ATOM 2235 O O . VAL A 1 300 ? 5.941 -17.037 -1.088 1.00 98.06 300 VAL A O 1
ATOM 2238 N N . VAL A 1 301 ? 4.387 -15.537 -1.724 1.00 97.88 301 VAL A N 1
ATOM 2239 C CA . VAL A 1 301 ? 3.261 -16.457 -1.913 1.00 97.88 301 VAL A CA 1
ATOM 2240 C C . VAL A 1 301 ? 2.809 -16.389 -3.367 1.00 97.88 301 VAL A C 1
ATOM 2242 O O . VAL A 1 301 ? 2.270 -15.376 -3.815 1.00 97.88 301 VAL A O 1
ATOM 2245 N N . THR A 1 302 ? 3.000 -17.484 -4.095 1.00 97.25 302 THR A N 1
ATOM 2246 C CA . THR A 1 302 ? 2.603 -17.593 -5.501 1.00 97.25 302 THR A CA 1
ATOM 2247 C C . THR A 1 302 ? 1.178 -18.120 -5.628 1.00 97.25 302 THR A C 1
ATOM 2249 O O . THR A 1 302 ? 0.797 -19.085 -4.965 1.00 97.25 302 THR A O 1
ATOM 2252 N N . HIS A 1 303 ? 0.395 -17.498 -6.504 1.00 96.44 303 HIS A N 1
ATOM 2253 C CA . HIS A 1 303 ? -0.952 -17.922 -6.875 1.00 96.44 303 HIS A CA 1
ATOM 2254 C C . HIS A 1 303 ? -0.958 -18.415 -8.327 1.00 96.44 303 HIS A C 1
ATOM 2256 O O . HIS A 1 303 ? -0.275 -17.811 -9.151 1.00 96.44 303 HIS A O 1
ATOM 2262 N N . PRO A 1 304 ? -1.751 -19.447 -8.672 1.00 95.38 304 PRO A N 1
ATOM 2263 C CA . PRO A 1 304 ? -1.873 -19.951 -10.043 1.00 95.38 304 PRO A CA 1
ATOM 2264 C C . PRO A 1 304 ? -2.761 -19.021 -10.892 1.00 95.38 304 PRO A C 1
ATOM 2266 O O . PRO A 1 304 ? -3.877 -19.370 -11.280 1.00 95.38 304 PRO A O 1
ATOM 2269 N N . ILE A 1 305 ? -2.322 -17.774 -11.058 1.00 93.31 305 ILE A N 1
ATOM 2270 C CA . ILE A 1 305 ? -2.997 -16.707 -11.798 1.00 93.31 305 ILE A CA 1
ATOM 2271 C C . ILE A 1 305 ? -1.948 -16.055 -12.697 1.00 93.31 305 ILE A C 1
ATOM 2273 O O . ILE A 1 305 ? 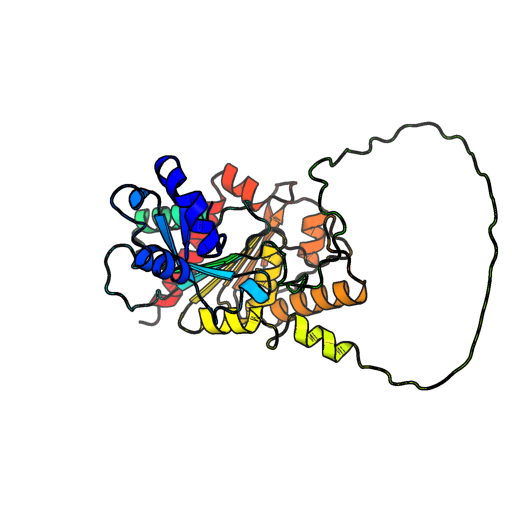-1.078 -15.326 -12.216 1.00 93.31 305 ILE A O 1
ATOM 2277 N N . ASN A 1 306 ? -2.069 -16.294 -14.001 1.00 91.75 306 ASN A N 1
ATOM 2278 C CA . ASN A 1 306 ? -1.135 -15.801 -15.010 1.00 91.75 306 ASN A CA 1
ATOM 2279 C C . ASN A 1 306 ? -1.551 -14.402 -15.499 1.00 91.75 306 ASN A C 1
ATOM 2281 O O . ASN A 1 306 ? -1.878 -14.207 -16.669 1.00 91.75 306 ASN A O 1
ATOM 2285 N N . ASP A 1 307 ? -1.632 -13.449 -14.570 1.00 86.06 307 ASP A N 1
ATOM 2286 C CA . ASP A 1 307 ? -1.995 -12.053 -14.829 1.00 86.06 307 ASP A CA 1
ATOM 2287 C C . ASP A 1 307 ? -1.334 -11.145 -13.780 1.00 86.06 307 ASP A C 1
ATOM 2289 O O . ASP A 1 307 ? -1.408 -11.412 -12.578 1.00 86.06 307 ASP A O 1
ATOM 2293 N N . HIS A 1 308 ? -0.748 -10.034 -14.234 1.00 86.69 308 HIS A N 1
ATOM 2294 C CA . HIS A 1 308 ? -0.193 -8.989 -13.372 1.00 86.69 308 HIS A CA 1
ATOM 2295 C C . HIS A 1 308 ? -1.245 -8.366 -12.442 1.00 86.69 308 HIS A C 1
ATOM 2297 O O . HIS A 1 308 ? -0.941 -7.893 -11.346 1.00 86.69 308 HIS A O 1
ATOM 2303 N N . ARG A 1 309 ? -2.520 -8.363 -12.850 1.00 89.31 309 ARG A N 1
ATOM 2304 C CA . ARG A 1 309 ? -3.651 -7.827 -12.078 1.00 89.31 309 ARG A CA 1
ATOM 2305 C C . ARG A 1 309 ? -4.131 -8.810 -11.003 1.00 89.31 309 ARG A C 1
ATOM 2307 O O . ARG A 1 309 ? -5.335 -8.950 -10.774 1.00 89.31 309 ARG A O 1
ATOM 2314 N N . LEU A 1 310 ? -3.206 -9.449 -10.284 1.00 92.62 310 LEU A N 1
ATOM 2315 C CA . LEU A 1 310 ? -3.493 -10.473 -9.276 1.00 92.62 310 LEU A CA 1
ATOM 2316 C C . LEU A 1 310 ? -4.530 -10.026 -8.241 1.00 92.62 310 LEU A C 1
ATOM 2318 O O . LEU A 1 310 ? -5.479 -10.756 -7.967 1.00 92.62 310 LEU A O 1
ATOM 2322 N N . ALA A 1 311 ? -4.385 -8.827 -7.668 1.00 92.75 311 ALA A N 1
ATOM 2323 C CA . ALA A 1 311 ? -5.331 -8.324 -6.669 1.00 92.75 311 ALA A CA 1
ATOM 2324 C C . ALA A 1 311 ? -6.758 -8.226 -7.241 1.00 92.75 311 ALA A C 1
ATOM 2326 O O . ALA A 1 311 ? -7.728 -8.599 -6.578 1.00 92.75 311 ALA A O 1
ATOM 2327 N N . LYS A 1 312 ? -6.900 -7.794 -8.501 1.00 91.50 312 LYS A N 1
ATOM 2328 C CA . LYS A 1 312 ? -8.194 -7.761 -9.195 1.00 91.50 312 LYS A CA 1
ATOM 2329 C C . LYS A 1 312 ? -8.762 -9.173 -9.353 1.00 91.50 312 LYS A C 1
ATOM 2331 O O . LYS A 1 312 ? -9.906 -9.394 -8.965 1.00 91.50 312 LYS A O 1
ATOM 2336 N N . ALA A 1 313 ? -7.957 -10.119 -9.835 1.00 92.88 313 ALA A N 1
ATOM 2337 C CA . ALA A 1 313 ? -8.372 -11.509 -10.019 1.00 92.88 313 ALA A CA 1
ATOM 2338 C C . ALA A 1 313 ? -8.782 -12.176 -8.690 1.00 92.88 313 ALA A C 1
ATOM 2340 O O . ALA A 1 313 ? -9.848 -12.782 -8.594 1.00 92.88 313 ALA A O 1
ATOM 2341 N N . LEU A 1 314 ? -7.999 -11.996 -7.620 1.00 94.69 314 LEU A N 1
ATOM 2342 C CA . LEU A 1 314 ? -8.340 -12.484 -6.279 1.00 94.69 314 LEU A CA 1
ATOM 2343 C C . LEU A 1 314 ? -9.628 -11.849 -5.747 1.00 94.69 314 LEU A C 1
ATOM 2345 O O . LEU A 1 314 ? -10.393 -12.500 -5.036 1.00 94.69 314 LEU A O 1
ATOM 2349 N N . ASN A 1 315 ? -9.881 -10.581 -6.068 1.00 92.88 315 ASN A N 1
ATOM 2350 C CA . ASN A 1 315 ? -11.115 -9.910 -5.685 1.00 92.88 315 ASN A CA 1
ATOM 2351 C C . ASN A 1 315 ? -12.334 -10.464 -6.438 1.00 92.88 315 ASN A C 1
ATOM 2353 O O . ASN A 1 315 ? -13.366 -10.691 -5.812 1.00 92.88 315 ASN A O 1
ATOM 2357 N N . GLU A 1 316 ? -12.214 -10.701 -7.745 1.00 92.75 316 GLU A N 1
ATOM 2358 C CA . GLU A 1 316 ? -13.261 -11.322 -8.574 1.00 92.75 316 GLU A CA 1
ATOM 2359 C C . GLU A 1 316 ? -13.577 -12.754 -8.115 1.00 92.75 316 GLU A C 1
ATOM 2361 O O . GLU A 1 316 ? -14.732 -13.169 -8.133 1.00 92.75 316 GLU A O 1
ATOM 2366 N N . GLN A 1 317 ? -12.575 -13.473 -7.603 1.00 94.62 317 GLN A N 1
ATOM 2367 C CA . GLN A 1 317 ? -12.726 -14.803 -7.002 1.00 94.62 317 GLN A CA 1
ATOM 2368 C C . GLN A 1 317 ? -13.229 -14.780 -5.544 1.00 94.62 317 GLN A C 1
ATOM 2370 O O . GLN A 1 317 ? -13.328 -15.832 -4.918 1.00 94.62 317 GLN A O 1
ATOM 2375 N N . GLY A 1 318 ? -13.489 -13.607 -4.953 1.00 95.00 318 GLY A N 1
ATOM 2376 C CA . GLY A 1 318 ? -13.917 -13.487 -3.552 1.00 95.00 318 GLY A CA 1
ATOM 2377 C C . GLY A 1 318 ? -12.836 -13.816 -2.510 1.00 95.00 318 GLY A C 1
ATOM 2378 O O . GLY A 1 318 ? -13.139 -13.924 -1.325 1.00 95.00 318 GLY A O 1
ATOM 2379 N N . ARG A 1 319 ? -11.570 -13.945 -2.923 1.00 96.25 319 ARG A N 1
ATOM 2380 C CA . ARG A 1 319 ? -10.433 -14.355 -2.077 1.00 96.25 319 ARG A CA 1
ATOM 2381 C C . ARG A 1 319 ? -9.651 -13.186 -1.479 1.00 96.25 319 ARG A C 1
ATOM 2383 O O . ARG A 1 319 ? -8.988 -13.363 -0.462 1.00 96.25 319 ARG A O 1
ATOM 2390 N N . LEU A 1 320 ? -9.731 -11.992 -2.074 1.00 95.69 320 LEU A N 1
ATOM 2391 C CA . LEU A 1 320 ? -8.954 -10.839 -1.600 1.00 95.69 320 LEU A CA 1
ATOM 2392 C C . LEU A 1 320 ? -9.430 -10.310 -0.236 1.00 95.69 320 LEU A C 1
ATOM 2394 O O . LEU A 1 320 ? -8.605 -9.957 0.600 1.00 95.69 320 LEU A O 1
ATOM 2398 N N . VAL A 1 321 ? -10.748 -10.253 0.004 1.00 96.00 321 VAL A N 1
ATOM 2399 C CA . VAL A 1 321 ? -11.298 -9.746 1.278 1.00 96.00 321 VAL A CA 1
ATOM 2400 C C . VAL A 1 321 ? -10.869 -10.615 2.468 1.00 96.00 321 VAL A C 1
ATOM 2402 O O . VAL A 1 321 ? -10.347 -10.032 3.416 1.00 96.00 321 VAL A O 1
ATOM 2405 N N . PRO A 1 322 ? -11.031 -11.957 2.447 1.00 96.44 322 PRO A N 1
ATOM 2406 C CA . PRO A 1 322 ? -10.546 -12.814 3.530 1.00 96.44 322 PRO A CA 1
ATOM 2407 C C . PRO A 1 322 ? -9.056 -12.626 3.814 1.00 96.44 322 PRO A C 1
ATOM 2409 O O . PRO A 1 322 ? -8.676 -12.425 4.959 1.00 96.44 322 PRO A O 1
ATOM 2412 N N . LEU A 1 323 ? -8.237 -12.582 2.763 1.00 96.88 323 LEU A N 1
ATOM 2413 C CA . LEU A 1 323 ? -6.786 -12.476 2.880 1.00 96.88 323 LEU A CA 1
ATOM 2414 C C . LEU A 1 323 ? -6.344 -11.160 3.548 1.00 96.88 323 LEU A C 1
ATOM 2416 O O . LEU A 1 323 ? -5.505 -11.169 4.444 1.00 96.88 323 LEU A O 1
ATOM 2420 N N . VAL A 1 324 ? -6.943 -10.025 3.171 1.00 96.88 324 VAL A N 1
ATOM 2421 C CA . VAL A 1 324 ? -6.659 -8.735 3.827 1.00 96.88 324 VAL A CA 1
ATOM 2422 C C . VAL A 1 324 ? -7.242 -8.692 5.245 1.00 96.88 324 VAL A C 1
ATOM 2424 O O . VAL A 1 324 ? -6.616 -8.138 6.148 1.00 96.88 324 VAL A O 1
ATOM 2427 N N . ALA A 1 325 ? -8.423 -9.282 5.461 1.00 95.88 325 ALA A N 1
ATOM 2428 C CA . ALA A 1 325 ? -9.054 -9.341 6.776 1.00 95.88 325 ALA A CA 1
ATOM 2429 C C . ALA A 1 325 ? -8.211 -10.137 7.780 1.00 95.88 325 ALA A C 1
ATOM 2431 O O . ALA A 1 325 ? -8.047 -9.673 8.898 1.00 95.88 325 ALA A O 1
ATOM 2432 N N . GLU A 1 326 ? -7.641 -11.275 7.381 1.00 95.81 326 GLU A N 1
ATOM 2433 C CA . GLU A 1 326 ? -6.764 -12.098 8.227 1.00 95.81 326 GLU A CA 1
ATOM 2434 C C . GLU A 1 326 ? -5.525 -11.328 8.701 1.00 95.81 326 GLU A C 1
ATOM 2436 O O . GLU A 1 326 ? -5.175 -11.383 9.880 1.00 95.81 326 GLU A O 1
ATOM 2441 N N . LEU A 1 327 ? -4.888 -10.551 7.815 1.00 96.75 327 LEU A N 1
ATOM 2442 C CA . LEU A 1 327 ? -3.765 -9.702 8.216 1.00 96.75 327 LEU A CA 1
ATOM 2443 C C . LEU A 1 327 ? -4.201 -8.624 9.217 1.00 96.75 327 LEU A C 1
ATOM 2445 O O . LEU A 1 327 ? -3.535 -8.416 10.228 1.00 96.75 327 LEU A O 1
ATOM 2449 N N . ILE A 1 328 ? -5.314 -7.939 8.948 1.00 95.88 328 ILE A N 1
ATOM 2450 C CA . ILE A 1 328 ? -5.830 -6.901 9.850 1.00 95.88 328 ILE A CA 1
ATOM 2451 C C . ILE A 1 328 ? -6.212 -7.500 11.209 1.00 95.88 328 ILE A C 1
ATOM 2453 O O . ILE A 1 328 ? -5.886 -6.923 12.239 1.00 95.88 328 ILE A O 1
ATOM 2457 N N . GLU A 1 329 ? -6.854 -8.666 11.220 1.00 94.00 329 GLU A N 1
ATOM 2458 C CA . GLU A 1 329 ? -7.243 -9.405 12.423 1.00 94.00 329 GLU A CA 1
ATOM 2459 C C . GLU A 1 329 ? -6.024 -9.744 13.293 1.00 94.00 329 GLU A C 1
ATOM 2461 O O . GLU A 1 329 ? -6.025 -9.492 14.503 1.00 94.00 329 GLU A O 1
ATOM 2466 N N . LYS A 1 330 ? -4.949 -10.234 12.664 1.00 94.50 330 LYS A N 1
ATOM 2467 C CA . LYS A 1 330 ? -3.666 -10.493 13.323 1.00 94.50 330 LYS A CA 1
ATOM 2468 C C . LYS A 1 330 ? -3.088 -9.221 13.949 1.00 94.50 330 LYS A C 1
ATOM 2470 O O . LYS A 1 330 ? -2.765 -9.213 15.134 1.00 94.50 330 LYS A O 1
ATOM 2475 N N . GLU A 1 331 ? -2.984 -8.140 13.179 1.00 94.81 331 GLU A N 1
ATOM 2476 C CA . GLU A 1 331 ? -2.386 -6.883 13.647 1.00 94.81 331 GLU A CA 1
ATOM 2477 C C . GLU A 1 331 ? -3.211 -6.225 14.761 1.00 94.81 331 GLU A C 1
ATOM 2479 O O . GLU A 1 331 ? -2.645 -5.717 15.726 1.00 94.81 331 GLU A O 1
ATOM 2484 N N . ILE A 1 332 ? -4.544 -6.275 14.671 1.00 91.06 332 ILE A N 1
ATOM 2485 C CA . ILE A 1 332 ? -5.447 -5.839 15.744 1.00 91.06 332 ILE A CA 1
ATOM 2486 C C . ILE A 1 332 ? -5.180 -6.658 17.007 1.00 91.06 332 ILE A C 1
ATOM 2488 O O . ILE A 1 332 ? -4.954 -6.085 18.071 1.00 91.06 332 ILE A O 1
ATOM 2492 N N . SER A 1 333 ? -5.150 -7.986 16.899 1.00 90.75 333 SER A N 1
ATOM 2493 C CA . SER A 1 333 ? -4.920 -8.868 18.048 1.00 90.75 333 SER A CA 1
ATOM 2494 C C . SER A 1 333 ? -3.581 -8.572 18.732 1.00 90.75 333 SER A C 1
ATOM 2496 O O . SER A 1 333 ? -3.522 -8.457 19.954 1.00 90.75 333 SER A O 1
ATOM 2498 N N . GLU A 1 334 ? -2.518 -8.344 17.957 1.00 90.88 334 GLU A N 1
ATOM 2499 C CA . GLU A 1 334 ? -1.210 -7.936 18.484 1.00 90.88 334 GLU A CA 1
ATOM 2500 C C . GLU A 1 334 ? -1.221 -6.533 19.118 1.00 90.88 334 GLU A C 1
ATOM 2502 O O . GLU A 1 334 ? -0.476 -6.277 20.066 1.00 90.88 334 GLU A O 1
ATOM 2507 N N . ALA A 1 335 ? -2.063 -5.615 18.634 1.00 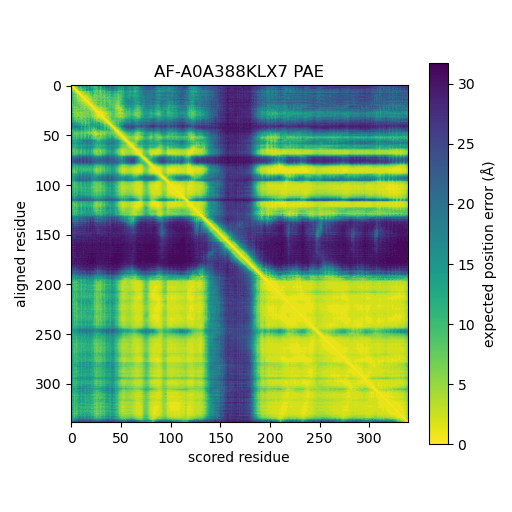86.50 335 ALA A N 1
ATOM 2508 C CA . ALA A 1 335 ? -2.232 -4.300 19.248 1.00 86.50 335 ALA A CA 1
ATOM 2509 C C . ALA A 1 335 ? -2.877 -4.391 20.640 1.00 86.50 335 ALA A C 1
ATOM 2511 O O . ALA A 1 335 ? -2.479 -3.656 21.539 1.00 86.50 335 ALA A O 1
ATOM 2512 N N . TYR A 1 336 ? -3.841 -5.293 20.832 1.00 82.06 336 TYR A N 1
ATOM 2513 C CA . TYR A 1 336 ? -4.552 -5.457 22.105 1.00 82.06 336 TYR A CA 1
ATOM 2514 C C . TYR A 1 336 ? -3.863 -6.422 23.079 1.00 82.06 336 TYR A C 1
ATOM 2516 O O . TYR A 1 336 ? -4.098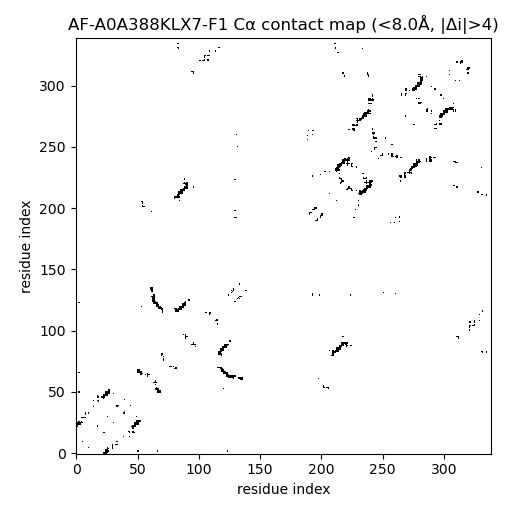 -6.329 24.276 1.00 82.06 336 TYR A O 1
ATOM 2524 N N . ALA A 1 337 ? -2.957 -7.285 22.610 1.00 79.75 337 ALA A N 1
ATOM 2525 C CA . ALA A 1 337 ? -2.240 -8.250 23.450 1.00 79.75 337 ALA A CA 1
ATOM 2526 C C . ALA A 1 337 ? -1.298 -7.633 24.509 1.00 79.75 337 ALA A C 1
ATOM 2528 O O . ALA A 1 337 ? -0.762 -8.368 25.334 1.00 79.75 337 ALA A O 1
ATOM 2529 N N . PHE A 1 338 ? -1.072 -6.311 24.497 1.00 58.66 338 PHE A N 1
ATOM 2530 C CA . PHE A 1 338 ? -0.303 -5.628 25.549 1.00 58.66 338 PHE A CA 1
ATOM 2531 C C . PHE A 1 338 ? -1.082 -4.490 26.228 1.00 58.66 338 PHE A C 1
ATOM 2533 O O . PHE A 1 338 ? -0.501 -3.451 26.545 1.00 58.66 338 PHE A O 1
ATOM 2540 N N . LEU A 1 339 ? -2.395 -4.653 26.376 1.00 55.66 339 LEU A N 1
ATOM 2541 C CA . LEU A 1 339 ? -3.202 -3.921 27.356 1.00 55.66 339 LEU A CA 1
ATOM 2542 C C . LEU A 1 339 ? -3.523 -4.859 28.523 1.00 55.66 339 LEU A C 1
ATOM 2544 O O . LEU A 1 339 ? -3.515 -4.362 29.668 1.00 55.66 339 LEU A O 1
#

Radius of gyration: 23.48 Å; Cα contacts (8 Å, |Δi|>4): 528; chains: 1; bounding box: 69×50×76 Å

pLDDT: mean 72.93, std 23.67, range [24.47, 98.75]